Protein AF-A0A0N5CA37-F1 (afdb_monomer_lite)

pLDDT: mean 81.52, std 13.92, range [35.03, 97.5]

Radius of gyration: 23.72 Å; chains: 1; bounding box: 53×53×79 Å

Structure (mmCIF, N/CA/C/O backbone):
data_AF-A0A0N5CA37-F1
#
_entry.id   AF-A0A0N5CA37-F1
#
loop_
_atom_site.group_PDB
_atom_site.id
_atom_site.type_symbol
_atom_site.label_atom_id
_atom_site.label_alt_id
_atom_site.label_comp_id
_atom_site.label_asym_id
_atom_site.label_entity_id
_atom_site.label_seq_id
_atom_site.pdbx_PDB_ins_code
_atom_site.Cartn_x
_atom_site.Cartn_y
_atom_site.Cartn_z
_atom_site.occupancy
_atom_site.B_iso_or_equiv
_atom_site.auth_seq_id
_atom_site.auth_comp_id
_atom_site.auth_asym_id
_atom_site.auth_atom_id
_atom_site.pdbx_PDB_model_num
ATOM 1 N N . MET A 1 1 ? 1.045 -27.630 58.413 1.00 41.16 1 MET A N 1
ATOM 2 C CA . MET A 1 1 ? 0.897 -27.205 57.004 1.00 41.16 1 MET A CA 1
ATOM 3 C C . MET A 1 1 ? -0.498 -26.629 56.827 1.00 41.16 1 MET A C 1
ATOM 5 O O . MET A 1 1 ? -1.459 -27.378 56.920 1.00 41.16 1 MET A O 1
ATOM 9 N N . ALA A 1 2 ? -0.616 -25.308 56.687 1.00 35.03 2 ALA A N 1
ATOM 10 C CA . ALA A 1 2 ? -1.903 -24.641 56.503 1.00 35.03 2 ALA A CA 1
ATOM 11 C C . ALA A 1 2 ? -2.313 -24.707 55.024 1.00 35.03 2 ALA A C 1
ATOM 13 O O . ALA A 1 2 ? -1.626 -24.163 54.161 1.00 35.03 2 ALA A O 1
ATOM 14 N N . LEU A 1 3 ? -3.420 -25.394 54.742 1.00 38.31 3 LEU A N 1
ATOM 15 C CA . LEU A 1 3 ? -4.095 -25.372 53.447 1.00 38.31 3 LEU A CA 1
ATOM 16 C C . LEU A 1 3 ? -4.773 -24.008 53.287 1.00 38.31 3 LEU A C 1
ATOM 18 O O . LEU A 1 3 ? -5.822 -23.746 53.873 1.00 38.31 3 LEU A O 1
ATOM 22 N N . ILE A 1 4 ? -4.151 -23.124 52.510 1.00 38.91 4 ILE A N 1
ATOM 23 C CA . ILE A 1 4 ? -4.774 -21.877 52.067 1.00 38.91 4 ILE A CA 1
ATOM 24 C C . ILE A 1 4 ? -5.893 -22.264 51.096 1.00 38.91 4 ILE A C 1
ATOM 26 O O . ILE A 1 4 ? -5.642 -22.615 49.942 1.00 38.91 4 ILE A O 1
ATOM 30 N N . HIS A 1 5 ? -7.138 -22.213 51.570 1.00 39.75 5 HIS A N 1
ATOM 31 C CA . HIS A 1 5 ? -8.312 -22.260 50.711 1.00 39.75 5 HIS A CA 1
ATOM 32 C C . HIS A 1 5 ? -8.262 -21.064 49.753 1.00 39.75 5 HIS A C 1
ATOM 34 O O . HIS A 1 5 ? -8.562 -19.932 50.130 1.00 39.75 5 HIS A O 1
ATOM 40 N N . ARG A 1 6 ? -7.886 -21.313 48.492 1.00 45.38 6 ARG A N 1
ATOM 41 C CA . ARG A 1 6 ? -8.171 -20.393 47.387 1.00 45.38 6 ARG A CA 1
ATOM 42 C C . ARG A 1 6 ? -9.689 -20.292 47.276 1.00 45.38 6 ARG A C 1
ATOM 44 O O . ARG A 1 6 ? -10.333 -21.189 46.735 1.00 45.38 6 ARG A O 1
ATOM 51 N N . GLY A 1 7 ? -10.257 -19.235 47.853 1.00 47.03 7 GLY A N 1
ATOM 52 C CA . GLY A 1 7 ? -11.670 -18.916 47.708 1.00 47.03 7 GLY A CA 1
ATOM 53 C C . GLY A 1 7 ? -12.015 -18.856 46.224 1.00 47.03 7 GLY A C 1
ATOM 54 O O . GLY A 1 7 ? -11.421 -18.071 45.483 1.00 47.03 7 GLY A O 1
ATOM 55 N N . ARG A 1 8 ? -12.941 -19.715 45.783 1.00 49.72 8 ARG A N 1
ATOM 56 C CA . ARG A 1 8 ? -13.559 -19.596 44.462 1.00 49.72 8 ARG A CA 1
ATOM 57 C C . ARG A 1 8 ? -14.194 -18.211 44.402 1.00 49.72 8 ARG A C 1
ATOM 59 O O . ARG A 1 8 ? -15.114 -17.931 45.172 1.00 49.72 8 ARG A O 1
ATOM 66 N N . ARG A 1 9 ? -13.672 -17.339 43.537 1.00 52.75 9 ARG A N 1
ATOM 67 C CA . ARG A 1 9 ? -14.345 -16.080 43.221 1.00 52.75 9 ARG A CA 1
ATOM 68 C C . ARG A 1 9 ? -15.746 -16.413 42.719 1.00 52.75 9 ARG A C 1
ATOM 70 O O . ARG A 1 9 ? -15.953 -17.402 42.018 1.00 52.75 9 ARG A O 1
ATOM 77 N N . SER A 1 10 ? -16.713 -15.631 43.181 1.00 56.84 10 SER A N 1
ATOM 78 C CA . SER A 1 10 ? -18.093 -15.755 42.731 1.00 56.84 10 SER A CA 1
ATOM 79 C C . SER A 1 10 ? -18.142 -15.460 41.224 1.00 56.84 10 SER A C 1
ATOM 81 O O . SER A 1 10 ? -17.612 -14.423 40.818 1.00 56.84 10 SER A O 1
ATOM 83 N N . PRO A 1 11 ? -18.806 -16.297 40.405 1.00 61.28 11 PRO A N 1
ATOM 84 C CA . PRO A 1 11 ? -18.965 -16.052 38.969 1.00 61.28 11 PRO A CA 1
ATOM 85 C C . PRO A 1 11 ? -19.548 -14.665 38.653 1.00 61.28 11 PRO A C 1
ATOM 87 O O . PRO A 1 11 ? -19.182 -14.039 37.665 1.00 61.28 11 PRO A O 1
ATOM 90 N N . LEU A 1 12 ? -20.403 -14.132 39.535 1.00 60.75 12 LEU A N 1
ATOM 91 C CA . LEU A 1 12 ? -20.989 -12.792 39.399 1.00 60.75 12 LEU A CA 1
ATOM 92 C C . LEU A 1 12 ? -19.962 -11.665 39.601 1.00 60.75 12 LEU A C 1
ATOM 94 O O . LEU A 1 12 ? -20.044 -10.631 38.939 1.00 60.75 12 LEU A O 1
ATOM 98 N N . MET A 1 13 ? -18.986 -11.858 40.496 1.00 60.41 13 MET A N 1
ATOM 99 C CA . MET A 1 13 ? -17.902 -10.890 40.705 1.00 60.41 13 MET A CA 1
ATOM 100 C C . MET A 1 13 ? -16.967 -10.832 39.497 1.00 60.41 13 MET A C 1
ATOM 102 O O . MET A 1 13 ? -16.538 -9.744 39.113 1.00 60.41 13 MET A O 1
ATOM 106 N N . ASP A 1 14 ? -16.699 -11.978 38.871 1.00 63.88 14 ASP A N 1
ATOM 107 C CA . ASP A 1 14 ? -15.862 -12.035 37.674 1.00 63.88 14 ASP A CA 1
ATOM 108 C C . ASP A 1 14 ? -16.563 -11.357 36.478 1.00 63.88 14 ASP A C 1
ATOM 110 O O . ASP A 1 14 ? -15.940 -10.548 35.792 1.00 63.88 14 ASP A O 1
ATOM 114 N N . VAL A 1 15 ? -17.879 -11.541 36.301 1.00 63.75 15 VAL A N 1
ATOM 115 C CA . VAL A 1 15 ? -18.665 -10.843 35.258 1.00 63.75 15 VAL A CA 1
ATOM 116 C C . VAL A 1 15 ? -18.700 -9.321 35.469 1.00 63.75 15 VAL A C 1
ATOM 118 O O . VAL A 1 15 ? -18.535 -8.563 34.509 1.00 63.75 15 VAL A O 1
ATOM 121 N N . MET A 1 16 ? -18.875 -8.836 36.707 1.00 63.84 16 MET A N 1
ATOM 122 C CA . MET A 1 16 ? -18.832 -7.389 36.985 1.00 63.84 16 MET A CA 1
ATOM 123 C C . MET A 1 16 ? -17.448 -6.788 36.723 1.00 63.84 16 MET A C 1
ATOM 125 O O . MET A 1 16 ? -17.355 -5.708 36.139 1.00 63.84 16 MET A O 1
ATOM 129 N N . PHE A 1 17 ? -16.373 -7.473 37.124 1.00 69.12 17 PHE A N 1
ATOM 130 C CA . PHE A 1 17 ? -15.009 -6.994 36.896 1.00 69.12 17 PHE A CA 1
ATOM 131 C C . PHE A 1 17 ? -14.677 -6.932 35.399 1.00 69.12 17 PHE A C 1
ATOM 133 O O . PHE A 1 17 ? -14.112 -5.946 34.921 1.00 69.12 17 PHE A O 1
ATOM 140 N N . VAL A 1 18 ? -15.107 -7.944 34.642 1.00 69.69 18 VAL A N 1
ATOM 141 C CA . VAL A 1 18 ? -14.986 -7.982 33.182 1.00 69.69 18 VAL A CA 1
ATOM 142 C C . VAL A 1 18 ? -15.704 -6.793 32.538 1.00 69.69 18 VAL A C 1
ATOM 144 O O . VAL A 1 18 ? -15.067 -6.040 31.797 1.00 69.69 18 VAL A O 1
ATOM 147 N N . ARG A 1 19 ? -16.973 -6.542 32.890 1.00 73.06 19 ARG A N 1
ATOM 148 C CA . ARG A 1 19 ? -17.740 -5.391 32.377 1.00 73.06 19 ARG A CA 1
ATOM 149 C C . ARG A 1 19 ? -17.069 -4.052 32.679 1.00 73.06 19 ARG A C 1
ATOM 151 O O . ARG A 1 19 ? -17.007 -3.191 31.806 1.00 73.06 19 ARG A O 1
ATOM 158 N N . LEU A 1 20 ? -16.530 -3.877 33.887 1.00 77.62 20 LEU A N 1
ATOM 159 C CA . LEU A 1 20 ? -15.802 -2.660 34.263 1.00 77.62 20 LEU A CA 1
ATOM 160 C C . LEU A 1 20 ? -14.518 -2.477 33.442 1.00 77.62 20 LEU A C 1
ATOM 162 O O . LEU A 1 20 ? -14.213 -1.355 33.040 1.00 77.62 20 LEU A O 1
ATOM 166 N N . SER A 1 21 ? -13.789 -3.561 33.161 1.00 81.94 21 SER A N 1
ATOM 167 C CA . SER A 1 21 ? -12.558 -3.509 32.364 1.00 81.94 21 SER A CA 1
ATOM 168 C C . SER A 1 21 ? -12.814 -3.132 30.900 1.00 81.94 21 SER A C 1
ATOM 170 O O . SER A 1 21 ? -12.153 -2.233 30.387 1.00 81.94 21 SER A O 1
ATOM 172 N N . VAL A 1 22 ? -13.825 -3.734 30.262 1.00 83.94 22 VAL A N 1
ATOM 173 C CA . VAL A 1 22 ? -14.230 -3.425 28.878 1.00 83.94 22 VAL A CA 1
ATOM 174 C C . VAL A 1 22 ? -14.760 -1.994 28.783 1.00 83.94 22 VAL A C 1
ATOM 176 O O . VAL A 1 22 ? -14.352 -1.237 27.906 1.00 83.94 22 VAL A O 1
ATOM 179 N N . ARG A 1 23 ? -15.599 -1.568 29.739 1.00 86.00 23 ARG A N 1
ATOM 180 C CA . ARG A 1 23 ? -16.094 -0.185 29.795 1.00 86.00 23 ARG A CA 1
ATOM 181 C C . ARG A 1 23 ? -14.955 0.822 29.935 1.00 86.00 23 ARG A C 1
ATOM 183 O O . ARG A 1 23 ? -14.988 1.871 29.293 1.00 86.00 23 ARG A O 1
ATOM 190 N N . ARG A 1 24 ? -13.950 0.518 30.762 1.00 88.31 24 ARG A N 1
ATOM 191 C CA . ARG A 1 24 ? -12.767 1.370 30.916 1.00 88.31 24 ARG A CA 1
ATOM 192 C C . ARG A 1 24 ? -11.974 1.454 29.615 1.00 88.31 24 ARG A C 1
ATOM 194 O O . ARG A 1 24 ? -11.634 2.559 29.219 1.00 88.31 24 ARG A O 1
ATOM 201 N N . TYR A 1 25 ? -11.771 0.330 28.933 1.00 88.88 25 TYR A N 1
ATOM 202 C CA . TYR A 1 25 ? -11.112 0.295 27.628 1.00 88.88 25 TYR A CA 1
ATOM 203 C C . TYR A 1 25 ? -11.832 1.174 26.593 1.00 88.88 25 TYR A C 1
ATOM 205 O O . TYR A 1 25 ? -11.210 2.059 26.016 1.00 88.88 25 TYR A O 1
ATOM 213 N N . ILE A 1 26 ? -13.156 1.038 26.445 1.00 89.69 26 ILE A N 1
ATOM 214 C CA . ILE A 1 26 ? -13.966 1.904 25.565 1.00 89.69 26 ILE A CA 1
ATOM 215 C C . ILE A 1 26 ? -13.862 3.377 25.974 1.00 89.69 26 ILE A C 1
ATOM 217 O O . ILE A 1 26 ? -13.740 4.255 25.124 1.00 89.69 26 ILE A O 1
ATOM 221 N N . THR A 1 27 ? -13.906 3.664 27.278 1.00 90.81 27 THR A N 1
ATOM 222 C CA . THR A 1 27 ? -13.762 5.035 27.792 1.00 90.81 27 THR A CA 1
ATOM 223 C C . THR A 1 27 ? -12.397 5.618 27.439 1.00 90.81 27 THR A C 1
ATOM 225 O O . THR A 1 27 ? -12.305 6.800 27.126 1.00 90.81 27 THR A O 1
ATOM 228 N N . ASP A 1 28 ? -11.342 4.806 27.483 1.00 90.06 28 ASP A N 1
ATOM 229 C CA . ASP A 1 28 ? -9.993 5.230 27.127 1.00 90.06 28 ASP A CA 1
ATOM 230 C C . ASP A 1 28 ? -9.849 5.430 25.609 1.00 90.06 28 ASP A C 1
ATOM 232 O O . ASP A 1 28 ? -9.285 6.444 25.207 1.00 90.06 28 ASP A O 1
ATOM 236 N N . LEU A 1 29 ? -10.454 4.574 24.773 1.00 91.25 29 LEU A N 1
ATOM 237 C CA . LEU A 1 29 ? -10.562 4.807 23.323 1.00 91.25 29 LEU A CA 1
ATOM 238 C C . LEU A 1 29 ? -11.276 6.135 23.028 1.00 91.25 29 LEU A C 1
ATOM 240 O O . LEU A 1 29 ? -10.761 6.975 22.301 1.00 91.25 29 LEU A O 1
ATOM 244 N N . LYS A 1 30 ? -12.416 6.397 23.681 1.00 90.75 30 LYS A N 1
ATOM 245 C CA . LYS A 1 30 ? -13.180 7.651 23.533 1.00 90.75 30 LYS A CA 1
ATOM 246 C C . LYS A 1 30 ? -12.426 8.912 23.992 1.00 90.75 30 LYS A C 1
ATOM 248 O O . LYS A 1 30 ? -12.922 10.009 23.755 1.00 90.75 30 LYS A O 1
ATOM 253 N N . LYS A 1 31 ? -11.264 8.809 24.650 1.00 90.12 31 LYS A N 1
ATOM 254 C CA . LYS A 1 31 ? -10.404 9.976 24.938 1.00 90.12 31 LYS A CA 1
ATOM 255 C C . LYS A 1 31 ? -9.523 10.353 23.752 1.00 90.12 31 LYS A C 1
ATOM 257 O O . LYS A 1 31 ? -9.126 11.509 23.650 1.00 90.12 31 LYS A O 1
ATOM 262 N N . ASP A 1 32 ? -9.233 9.399 22.878 1.00 86.50 32 ASP A N 1
ATOM 263 C CA . ASP A 1 32 ? -8.361 9.560 21.722 1.00 86.50 32 ASP A CA 1
ATOM 264 C C . ASP A 1 32 ? -9.160 9.476 20.416 1.00 86.50 32 ASP A C 1
ATOM 266 O O . ASP A 1 32 ? -8.964 8.599 19.580 1.00 86.50 32 ASP A O 1
ATOM 270 N N . ILE A 1 33 ? -10.121 10.387 20.265 1.00 86.56 33 ILE A N 1
ATOM 271 C CA . ILE A 1 33 ? -11.118 10.362 19.181 1.00 86.56 33 ILE A CA 1
ATOM 272 C C . ILE A 1 33 ? -10.558 10.668 17.787 1.00 86.56 33 ILE A C 1
ATOM 274 O O . ILE A 1 33 ? -11.288 10.564 16.808 1.00 86.56 33 ILE A O 1
ATOM 278 N N . ASN A 1 34 ? -9.301 11.097 17.709 1.00 87.56 34 ASN A N 1
ATOM 279 C CA . ASN A 1 34 ? -8.679 11.562 16.473 1.00 87.56 34 ASN A CA 1
AT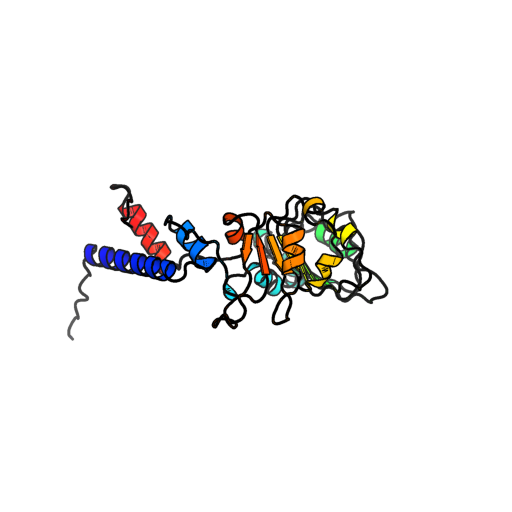OM 280 C C . ASN A 1 34 ? -7.783 10.496 15.828 1.00 87.56 34 ASN A C 1
ATOM 282 O O . ASN A 1 34 ? -7.238 10.749 14.755 1.00 87.56 34 ASN A O 1
ATOM 286 N N . SER A 1 35 ? -7.604 9.338 16.466 1.00 90.06 35 SER A N 1
ATOM 287 C CA . SER A 1 35 ? -6.773 8.262 15.933 1.00 90.06 35 SER A CA 1
ATOM 288 C C . SER A 1 35 ? -7.584 7.297 15.065 1.00 90.06 35 SER A C 1
ATOM 290 O O . SER A 1 35 ? -8.744 6.984 15.365 1.00 90.06 35 SER A O 1
ATOM 292 N N . ALA A 1 36 ? -6.983 6.822 13.972 1.00 91.75 36 ALA A N 1
ATOM 293 C CA . ALA A 1 36 ? -7.593 5.825 13.091 1.00 91.75 36 ALA A CA 1
ATOM 294 C C . ALA A 1 36 ? -7.905 4.531 13.856 1.00 91.75 36 ALA A C 1
ATOM 296 O O . ALA A 1 36 ? -8.961 3.928 13.675 1.00 91.75 36 ALA A O 1
ATOM 297 N N . GLU A 1 37 ? -7.027 4.156 14.784 1.00 92.19 37 GLU A N 1
ATOM 298 C CA . GLU A 1 37 ? -7.170 2.981 15.633 1.00 92.19 37 GLU A CA 1
ATOM 299 C C . GLU A 1 37 ? -8.424 3.066 16.492 1.00 92.19 37 GLU A C 1
ATOM 301 O O . GLU A 1 37 ? -9.209 2.123 16.528 1.00 92.19 37 GLU A O 1
ATOM 306 N N . THR A 1 38 ? -8.646 4.199 17.166 1.00 92.00 38 THR A N 1
ATOM 307 C CA . THR A 1 38 ? -9.863 4.412 17.956 1.00 92.00 38 THR A CA 1
ATOM 308 C C . THR A 1 38 ? -11.101 4.297 17.081 1.00 92.00 38 THR A C 1
ATOM 310 O O . THR A 1 38 ? -12.077 3.664 17.484 1.00 92.00 38 THR A O 1
ATOM 313 N N . PHE A 1 39 ? -11.072 4.893 15.889 1.00 92.00 39 PHE A N 1
ATOM 314 C CA . PHE A 1 39 ? -12.203 4.871 14.969 1.00 92.00 39 PHE A CA 1
ATOM 315 C C . PHE A 1 39 ? -12.570 3.438 14.550 1.00 92.00 39 PHE A C 1
ATOM 317 O O . PHE A 1 39 ? -13.738 3.043 14.634 1.00 92.00 39 PHE A O 1
ATOM 324 N N . ILE A 1 40 ? -11.567 2.637 14.177 1.00 91.81 40 ILE A N 1
ATOM 325 C CA . ILE A 1 40 ? -11.727 1.231 13.788 1.00 91.81 40 ILE A CA 1
ATOM 326 C C . ILE A 1 40 ? -12.174 0.385 14.985 1.00 91.81 40 ILE A C 1
ATOM 328 O O . ILE A 1 40 ? -13.172 -0.329 14.900 1.00 91.81 40 ILE A O 1
ATOM 332 N N . LEU A 1 41 ? -11.486 0.490 16.126 1.00 92.88 41 LEU A N 1
ATOM 333 C CA . LEU A 1 41 ? -11.764 -0.319 17.316 1.00 92.88 41 LEU A CA 1
ATOM 334 C C . LEU A 1 41 ? -13.156 -0.036 17.891 1.00 92.88 41 LEU A C 1
ATOM 336 O O . LEU A 1 41 ? -13.859 -0.971 18.268 1.00 92.88 41 LEU A O 1
ATOM 340 N N . LEU A 1 42 ? -13.603 1.224 17.930 1.00 91.81 42 LEU A N 1
ATOM 341 C CA . LEU A 1 42 ? -14.971 1.548 18.353 1.00 91.81 42 LEU A CA 1
ATOM 342 C C . LEU A 1 42 ? -16.018 0.980 17.387 1.00 91.81 42 LEU A C 1
ATOM 344 O O . LEU A 1 42 ? -17.043 0.479 17.851 1.00 91.81 42 LEU A O 1
ATOM 348 N N . GLY A 1 43 ? -15.738 0.993 16.079 1.00 88.94 43 GLY A N 1
ATOM 349 C CA . GLY A 1 43 ? -16.573 0.343 15.067 1.00 88.94 43 GLY A CA 1
ATOM 350 C C . GLY A 1 43 ? -16.682 -1.170 15.287 1.00 88.94 43 GLY A C 1
ATOM 351 O O . GLY A 1 43 ? -17.789 -1.701 15.380 1.00 88.94 43 GLY A O 1
ATOM 352 N N . GLN A 1 44 ? -15.551 -1.859 15.482 1.00 89.00 44 GLN A N 1
ATOM 353 C CA . GLN A 1 44 ? -15.508 -3.298 15.790 1.00 89.00 44 GLN A CA 1
ATOM 354 C C . GLN A 1 44 ? -16.287 -3.641 17.072 1.00 89.00 44 GLN A C 1
ATOM 356 O O . GLN A 1 44 ? -16.956 -4.672 17.148 1.00 89.00 44 GLN A O 1
ATOM 361 N N . LEU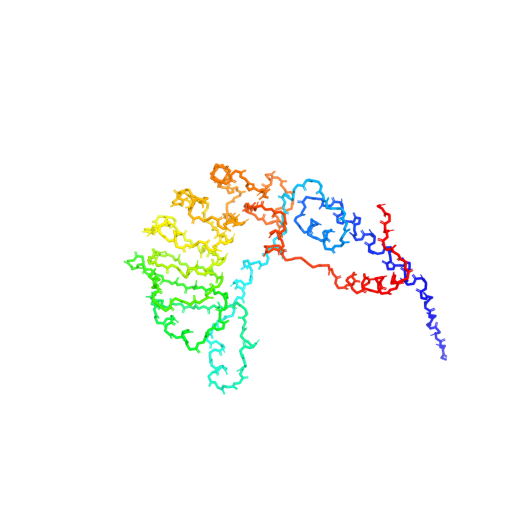 A 1 45 ? -16.245 -2.757 18.074 1.00 88.38 45 LEU A N 1
ATOM 362 C CA . LEU A 1 45 ? -16.979 -2.899 19.334 1.00 88.38 45 LEU A CA 1
ATOM 363 C C . LEU A 1 45 ? -18.460 -2.491 19.239 1.00 88.38 45 LEU A C 1
ATOM 365 O O . LEU A 1 45 ? -19.160 -2.543 20.249 1.00 88.38 45 LEU A O 1
ATOM 369 N N . ARG A 1 46 ? -18.952 -2.091 18.057 1.00 87.56 46 ARG A N 1
ATOM 370 C CA . ARG A 1 46 ? -20.326 -1.605 17.820 1.00 87.56 46 ARG A CA 1
ATOM 371 C C . ARG A 1 46 ? -20.710 -0.399 18.687 1.00 87.56 46 ARG A C 1
ATOM 373 O O . ARG A 1 46 ? -21.870 -0.244 19.065 1.00 87.56 46 ARG A O 1
ATOM 380 N N . HIS A 1 47 ? -19.743 0.457 19.007 1.00 88.69 47 HIS A N 1
ATOM 381 C CA . HIS A 1 47 ? -19.981 1.734 19.677 1.00 88.69 47 HIS A CA 1
ATOM 382 C C . HIS A 1 47 ? -20.052 2.880 18.670 1.00 88.69 47 HIS A C 1
ATOM 384 O O . HIS A 1 47 ? -19.547 2.786 17.553 1.00 88.69 47 HIS A O 1
ATOM 390 N N . GLN A 1 48 ? -20.657 3.996 19.088 1.00 88.81 48 GLN A N 1
ATOM 391 C CA . GLN A 1 48 ? -20.674 5.212 18.285 1.00 88.81 48 GLN A CA 1
ATOM 392 C C . GLN A 1 48 ? -19.240 5.661 17.967 1.00 88.81 48 GLN A C 1
ATOM 394 O O . GLN A 1 48 ? -18.465 5.981 18.875 1.00 88.81 48 GLN A O 1
ATOM 399 N N . GLN A 1 49 ? -18.913 5.691 16.676 1.00 88.06 49 GLN A N 1
ATOM 400 C CA . GLN A 1 49 ? -17.649 6.220 16.178 1.00 88.06 49 GLN A CA 1
ATOM 401 C C . GLN A 1 49 ? -17.586 7.748 16.361 1.00 88.06 49 GLN A C 1
ATOM 403 O O . GLN A 1 49 ? -18.630 8.414 16.411 1.00 88.06 49 GLN A O 1
ATOM 408 N N . PRO A 1 50 ? -16.377 8.327 16.484 1.00 86.75 50 PRO A N 1
ATOM 409 C CA . PRO A 1 50 ? -16.192 9.772 16.518 1.00 86.75 50 PRO A CA 1
ATOM 410 C C . PRO A 1 50 ? -16.875 10.476 15.340 1.00 86.75 50 PRO A C 1
ATOM 412 O O . PRO A 1 50 ? -16.877 9.978 14.220 1.00 86.75 50 PRO A O 1
ATOM 415 N N . LYS A 1 51 ? -17.437 11.668 15.582 1.00 85.75 51 LYS A N 1
ATOM 416 C CA . LYS A 1 51 ? -18.017 12.490 14.501 1.00 85.75 51 LYS A CA 1
ATOM 417 C C . LYS A 1 51 ? -16.956 13.077 13.575 1.00 85.75 51 LYS A C 1
ATOM 419 O O . LYS A 1 51 ? -17.238 13.335 12.411 1.00 85.75 51 LYS A O 1
ATOM 424 N N . ASN A 1 52 ? -15.776 13.347 14.126 1.00 84.69 52 ASN A N 1
ATOM 425 C CA . ASN A 1 52 ? -14.656 13.873 13.368 1.00 84.69 52 ASN A CA 1
ATOM 426 C C . ASN A 1 52 ? -13.916 12.716 12.709 1.00 84.69 52 ASN A C 1
ATOM 428 O O . ASN A 1 52 ? -13.790 11.637 13.287 1.00 84.69 52 ASN A O 1
ATOM 432 N N . THR A 1 53 ? -13.406 12.978 11.516 1.00 84.38 53 THR A N 1
ATOM 433 C CA . THR A 1 53 ? -12.560 12.041 10.790 1.00 84.38 53 THR A CA 1
ATOM 434 C C . THR A 1 53 ? -11.244 11.857 11.545 1.00 84.38 53 THR A C 1
ATOM 436 O O . THR A 1 53 ? -10.753 12.826 12.141 1.00 84.38 53 THR A O 1
ATOM 439 N N . PRO A 1 54 ? -10.643 10.658 11.521 1.00 88.62 54 PRO A N 1
ATOM 440 C CA . PRO A 1 54 ? -9.298 10.470 12.042 1.00 88.62 54 PRO A CA 1
ATOM 441 C C . PRO A 1 54 ? -8.328 11.481 11.431 1.00 88.62 54 PRO A C 1
ATOM 443 O O . PRO A 1 54 ? -8.428 11.802 10.244 1.00 88.62 54 PRO A O 1
ATOM 446 N N . SER A 1 55 ? -7.405 11.989 12.243 1.00 85.38 55 SER A N 1
ATOM 447 C CA . SER A 1 55 ? -6.359 12.923 11.820 1.00 85.38 55 SER A CA 1
ATOM 448 C C . SER A 1 55 ? -4.954 12.345 11.941 1.00 85.38 55 SER A C 1
ATOM 450 O O . SER A 1 55 ? -4.020 12.913 11.378 1.00 85.38 55 SER A O 1
ATOM 452 N N . TRP A 1 56 ? -4.787 11.223 12.643 1.00 86.06 56 TRP A N 1
ATOM 453 C CA . TRP A 1 56 ? -3.500 10.554 12.780 1.00 86.06 56 TRP A CA 1
ATOM 454 C C . TRP A 1 56 ? -3.645 9.040 12.961 1.00 86.06 56 TRP A C 1
ATOM 456 O O . TRP A 1 56 ? -4.712 8.525 13.291 1.00 86.06 56 TRP A O 1
ATOM 466 N N . MET A 1 57 ? -2.532 8.342 12.758 1.00 87.94 57 MET A N 1
ATOM 467 C CA . MET A 1 57 ? -2.375 6.900 12.939 1.00 87.94 57 MET A CA 1
ATOM 468 C C . MET A 1 57 ? -1.002 6.637 13.573 1.00 87.94 57 MET A C 1
ATOM 470 O O . MET A 1 57 ? -0.058 7.410 13.377 1.00 87.94 57 MET A O 1
ATOM 474 N N . ARG A 1 58 ? -0.879 5.588 14.379 1.00 86.06 58 ARG A N 1
ATOM 475 C CA . ARG A 1 58 ? 0.382 5.094 14.937 1.00 86.06 58 ARG A CA 1
ATOM 476 C C . ARG A 1 58 ? 1.201 4.433 13.846 1.00 86.06 58 ARG A C 1
ATOM 478 O O . ARG A 1 58 ? 0.662 3.741 12.990 1.00 86.06 58 ARG A O 1
ATOM 485 N N . VAL A 1 59 ? 2.520 4.580 13.931 1.00 82.81 59 VAL A N 1
ATOM 486 C CA . VAL A 1 59 ? 3.442 3.887 13.014 1.00 82.81 59 VAL A CA 1
ATOM 487 C C . VAL A 1 59 ? 3.196 2.376 13.047 1.00 82.81 59 VAL A C 1
ATOM 489 O O . VAL A 1 59 ? 3.042 1.762 12.000 1.00 82.81 59 VAL A O 1
ATOM 492 N N . ASP A 1 60 ? 3.075 1.807 14.249 1.00 84.06 60 ASP A N 1
ATOM 493 C CA . ASP A 1 60 ? 2.930 0.360 14.450 1.00 84.06 60 ASP A CA 1
ATOM 494 C C . ASP A 1 60 ? 1.605 -0.204 13.913 1.00 84.06 60 ASP A C 1
ATOM 496 O O . ASP A 1 60 ? 1.497 -1.404 13.673 1.00 84.06 60 ASP A O 1
ATOM 500 N N . SER A 1 61 ? 0.594 0.647 13.732 1.00 87.81 61 SER A N 1
ATOM 501 C CA . SER A 1 61 ? -0.706 0.251 13.186 1.00 87.81 61 SER A CA 1
ATOM 502 C C . SER A 1 61 ? -0.729 0.277 11.659 1.00 87.81 61 SER A C 1
ATOM 504 O O . SER A 1 61 ? -1.553 -0.400 11.051 1.00 87.81 61 SER A O 1
ATOM 506 N N . PHE A 1 62 ? 0.211 0.978 11.023 1.00 86.75 62 PHE A N 1
ATOM 507 C CA . PHE A 1 62 ? 0.379 0.970 9.573 1.00 86.75 62 PHE A CA 1
ATOM 508 C C . PHE A 1 62 ? 1.202 -0.242 9.118 1.00 86.75 62 PHE A C 1
ATOM 510 O O . PHE A 1 62 ? 2.346 -0.137 8.668 1.00 86.75 62 PHE A O 1
ATOM 517 N N . THR A 1 63 ? 0.629 -1.432 9.278 1.00 83.88 63 THR A N 1
ATOM 518 C CA . THR A 1 63 ? 1.343 -2.694 9.046 1.00 83.88 63 THR A CA 1
ATOM 519 C C . THR A 1 63 ? 1.490 -3.037 7.571 1.00 83.88 63 THR A C 1
ATOM 521 O O . THR A 1 63 ? 2.321 -3.878 7.237 1.00 83.88 63 THR A O 1
ATOM 524 N N . LEU A 1 64 ? 0.728 -2.392 6.685 1.00 83.62 64 LEU A N 1
ATOM 525 C CA . LEU A 1 64 ? 0.677 -2.749 5.273 1.00 83.62 64 LEU A CA 1
ATOM 526 C C . LEU A 1 64 ? 2.059 -2.742 4.614 1.00 83.62 64 LEU A C 1
ATOM 528 O O . LEU A 1 64 ? 2.497 -3.737 4.042 1.00 83.62 64 LEU A O 1
ATOM 532 N N . ILE A 1 65 ? 2.777 -1.633 4.768 1.00 83.88 65 ILE A N 1
ATOM 533 C CA . ILE A 1 65 ? 4.140 -1.495 4.262 1.00 83.88 65 ILE A CA 1
ATOM 534 C C . ILE A 1 65 ? 5.087 -2.454 5.002 1.00 83.88 65 ILE A C 1
ATOM 536 O O . ILE A 1 65 ? 5.954 -3.073 4.388 1.00 83.88 65 ILE A O 1
ATOM 540 N N . HIS A 1 66 ? 4.913 -2.613 6.317 1.00 86.69 66 HIS A N 1
ATOM 541 C CA . HIS A 1 66 ? 5.747 -3.488 7.145 1.00 86.69 66 HIS A CA 1
ATOM 542 C C . HIS A 1 66 ? 5.698 -4.958 6.698 1.00 86.69 66 HIS A C 1
ATOM 544 O O . HIS A 1 66 ? 6.736 -5.615 6.699 1.00 86.69 66 HIS A O 1
ATOM 550 N N . LYS A 1 67 ? 4.541 -5.451 6.236 1.00 90.62 67 LYS A N 1
ATOM 551 C CA . LYS A 1 67 ? 4.389 -6.813 5.695 1.00 90.62 67 LYS A CA 1
ATOM 552 C C . LYS A 1 67 ? 5.276 -7.047 4.467 1.00 90.62 67 LYS A C 1
ATOM 554 O O . LYS A 1 67 ? 5.962 -8.058 4.413 1.00 90.62 67 LYS A O 1
ATOM 559 N N . PHE A 1 68 ? 5.370 -6.083 3.547 1.00 91.94 68 PHE A N 1
ATOM 560 C CA . PHE A 1 68 ? 6.324 -6.168 2.432 1.00 91.94 68 PHE A CA 1
ATOM 561 C C . PHE A 1 68 ? 7.785 -6.067 2.887 1.00 91.94 68 PHE A C 1
ATOM 563 O O . PHE A 1 68 ? 8.656 -6.720 2.317 1.00 91.94 68 PHE A O 1
ATOM 570 N N . TRP A 1 69 ? 8.099 -5.250 3.898 1.00 88.75 69 TRP A N 1
ATOM 571 C CA . TRP A 1 69 ? 9.476 -5.150 4.407 1.00 88.75 69 TRP A CA 1
ATOM 572 C C . TRP A 1 69 ? 9.991 -6.438 5.015 1.00 88.75 69 TRP A C 1
ATOM 574 O O . TRP A 1 69 ? 11.169 -6.744 4.839 1.00 88.75 69 TRP A O 1
ATOM 584 N N . LEU A 1 70 ? 9.107 -7.140 5.717 1.00 91.00 70 LEU A N 1
ATOM 585 C CA . LEU A 1 70 ? 9.373 -8.418 6.356 1.00 91.00 70 LEU A CA 1
ATOM 586 C C . LEU A 1 70 ? 9.145 -9.615 5.424 1.00 91.00 70 LEU A C 1
ATOM 588 O O . LEU A 1 70 ? 9.220 -10.739 5.897 1.00 91.00 70 LEU A O 1
ATOM 592 N N . ALA A 1 71 ? 8.849 -9.388 4.139 1.00 92.88 71 ALA A N 1
ATOM 593 C CA . ALA A 1 71 ? 8.637 -10.467 3.184 1.00 92.88 71 ALA A CA 1
ATOM 594 C C . ALA A 1 71 ? 9.902 -11.326 3.048 1.00 92.88 71 ALA A C 1
ATOM 596 O O . ALA A 1 71 ? 10.991 -10.804 2.774 1.00 92.88 71 ALA A O 1
ATOM 597 N N . ASP A 1 72 ? 9.731 -12.634 3.210 1.00 90.94 72 ASP A N 1
ATOM 598 C CA . ASP A 1 72 ? 10.820 -13.600 3.149 1.00 90.94 72 ASP A CA 1
ATOM 599 C C . ASP A 1 72 ? 11.264 -13.841 1.689 1.00 90.94 72 ASP A C 1
ATOM 601 O O . ASP A 1 72 ? 10.456 -13.711 0.757 1.00 90.94 72 ASP A O 1
ATOM 605 N N . PRO A 1 73 ? 12.543 -14.172 1.433 1.00 91.62 73 PRO A N 1
ATOM 606 C CA . PRO A 1 73 ? 13.034 -14.427 0.081 1.00 91.62 73 PRO A CA 1
ATOM 607 C C . PRO A 1 73 ? 12.377 -15.665 -0.541 1.00 91.62 73 PRO A C 1
ATOM 609 O O . PRO A 1 73 ? 12.406 -16.747 0.042 1.00 91.62 73 PRO A O 1
ATOM 612 N N . TYR A 1 74 ? 11.870 -15.554 -1.772 1.00 87.56 74 TYR A N 1
ATOM 613 C CA . TYR A 1 74 ? 11.227 -16.677 -2.469 1.00 87.56 74 TYR A CA 1
ATOM 614 C C . TYR A 1 74 ? 12.139 -17.908 -2.607 1.00 87.56 74 TYR A C 1
ATOM 616 O O . TYR A 1 74 ? 11.665 -19.039 -2.549 1.00 87.56 74 TYR A O 1
ATOM 624 N N . SER A 1 75 ? 13.455 -17.709 -2.740 1.00 86.25 75 SER A N 1
ATOM 625 C CA . SER A 1 75 ? 14.430 -18.801 -2.870 1.00 86.25 75 SER A CA 1
ATOM 626 C C . SER A 1 75 ? 14.442 -19.767 -1.680 1.00 86.25 75 SER A C 1
ATOM 628 O O . SER A 1 75 ? 14.817 -20.928 -1.842 1.00 86.25 75 SER A O 1
ATOM 630 N N . GLU A 1 76 ? 14.047 -19.306 -0.488 1.00 85.56 76 GLU A N 1
ATOM 631 C CA . GLU A 1 76 ? 13.946 -20.164 0.699 1.00 85.56 76 GLU A CA 1
ATOM 632 C C . GLU A 1 76 ? 12.787 -21.160 0.571 1.00 85.56 76 GLU A C 1
ATOM 634 O O . GLU A 1 76 ? 12.925 -22.315 0.964 1.00 85.56 76 GLU A O 1
ATOM 639 N N . PHE A 1 77 ? 11.685 -20.752 -0.060 1.00 81.25 77 PHE A N 1
ATOM 640 C CA . PHE A 1 77 ? 10.498 -21.590 -0.255 1.00 81.25 77 PHE A CA 1
ATOM 641 C C . PHE A 1 77 ? 10.586 -22.446 -1.510 1.00 81.25 77 PHE A C 1
ATOM 643 O O . PHE A 1 77 ? 10.112 -23.577 -1.518 1.00 81.25 77 PHE A O 1
ATOM 650 N N . GLU A 1 78 ? 11.227 -21.938 -2.560 1.00 81.19 78 GLU A N 1
ATOM 651 C CA . GLU A 1 78 ? 11.415 -22.655 -3.820 1.00 81.19 78 GLU A CA 1
ATOM 652 C C . GLU A 1 78 ? 12.027 -24.046 -3.608 1.00 81.19 78 GLU A C 1
ATOM 654 O O . GLU A 1 78 ? 11.541 -25.032 -4.159 1.00 81.19 78 GLU A O 1
ATOM 659 N N . THR A 1 79 ? 13.062 -24.135 -2.770 1.00 77.12 79 THR A N 1
ATOM 660 C CA . THR A 1 79 ? 13.748 -25.404 -2.485 1.00 77.12 79 THR A CA 1
ATOM 661 C C . THR A 1 79 ? 12.805 -26.397 -1.801 1.00 77.12 79 THR A C 1
ATOM 663 O O . THR A 1 79 ? 12.693 -27.542 -2.231 1.00 77.12 79 THR A O 1
ATOM 666 N N . ILE A 1 80 ? 12.062 -25.930 -0.796 1.00 75.69 80 ILE A N 1
ATOM 667 C CA . ILE A 1 80 ? 11.141 -26.748 0.005 1.00 75.69 80 ILE A CA 1
ATOM 668 C C . ILE A 1 80 ? 9.959 -27.234 -0.853 1.00 75.69 80 ILE A C 1
ATOM 670 O O . ILE A 1 80 ? 9.548 -28.394 -0.763 1.00 75.69 80 ILE A O 1
ATOM 674 N N . MET A 1 81 ? 9.450 -26.375 -1.742 1.00 74.62 81 MET A N 1
ATOM 675 C CA . MET A 1 81 ? 8.395 -26.720 -2.699 1.00 74.62 81 MET A CA 1
ATOM 676 C C . MET A 1 81 ? 8.869 -27.771 -3.711 1.00 74.62 81 MET A C 1
ATOM 678 O O . MET A 1 81 ? 8.159 -28.743 -3.967 1.00 74.62 81 MET A O 1
ATOM 682 N N . HIS A 1 82 ? 10.077 -27.626 -4.268 1.00 76.06 82 HIS A N 1
ATOM 683 C CA . HIS A 1 82 ? 10.626 -28.599 -5.221 1.00 76.06 82 HIS A CA 1
ATOM 684 C C . HIS A 1 82 ? 10.951 -29.956 -4.590 1.00 76.06 82 HIS A C 1
ATOM 686 O O . HIS A 1 82 ? 10.841 -30.984 -5.261 1.00 76.06 82 HIS A O 1
ATOM 692 N N . GLU A 1 83 ? 11.328 -29.977 -3.314 1.00 78.50 83 GLU A N 1
ATOM 693 C CA . GLU A 1 83 ? 11.579 -31.208 -2.558 1.00 78.50 83 GLU A CA 1
ATOM 694 C C . GLU A 1 83 ? 10.276 -31.899 -2.106 1.00 78.50 83 GLU A C 1
ATOM 696 O O . GLU A 1 83 ? 10.309 -33.035 -1.628 1.00 78.50 83 GLU A O 1
ATOM 701 N N . GLY A 1 84 ? 9.115 -31.270 -2.338 1.00 72.44 84 GLY A N 1
ATOM 702 C CA . GLY A 1 84 ? 7.796 -31.796 -1.977 1.00 72.44 84 GLY A CA 1
ATOM 703 C C . GLY A 1 84 ? 7.534 -31.779 -0.470 1.00 72.44 84 GLY A C 1
ATOM 704 O O . GLY A 1 84 ? 6.691 -32.535 0.013 1.00 72.44 84 GLY A O 1
ATOM 705 N N . GLU A 1 85 ? 8.278 -30.955 0.270 1.00 73.50 85 GLU A N 1
ATOM 706 C CA . GLU A 1 85 ? 8.200 -30.847 1.729 1.00 73.50 85 GLU A CA 1
ATOM 707 C C . GLU A 1 85 ? 7.184 -29.789 2.200 1.00 73.50 85 GLU A C 1
ATOM 709 O O . GLU A 1 85 ? 6.847 -29.766 3.383 1.00 73.50 85 GLU A O 1
ATOM 714 N N . ALA A 1 86 ? 6.663 -28.962 1.285 1.00 70.19 86 ALA A N 1
ATOM 715 C CA . ALA A 1 86 ? 5.667 -27.921 1.548 1.00 70.19 86 ALA A CA 1
ATOM 716 C C . ALA A 1 86 ? 4.436 -28.043 0.634 1.00 70.19 86 ALA A C 1
ATOM 718 O O . ALA A 1 86 ? 4.520 -28.522 -0.500 1.00 70.19 86 ALA A O 1
ATOM 719 N N . CYS A 1 87 ? 3.290 -27.601 1.149 1.00 73.69 87 CYS A N 1
ATOM 720 C CA . CYS A 1 87 ? 2.041 -27.427 0.414 1.00 73.69 87 CYS A CA 1
ATOM 721 C C . CYS A 1 87 ? 1.847 -25.956 0.012 1.00 73.69 87 CYS A C 1
ATOM 723 O O . CYS A 1 87 ? 2.550 -25.064 0.483 1.00 73.69 87 CYS A O 1
ATOM 725 N N . GLU A 1 88 ? 0.864 -25.690 -0.850 1.00 71.94 88 GLU A N 1
ATOM 726 C CA . GLU A 1 88 ? 0.533 -24.328 -1.300 1.00 71.94 88 GLU A CA 1
ATOM 727 C C . GLU A 1 88 ? 0.212 -23.395 -0.122 1.00 71.94 88 GLU A C 1
ATOM 729 O O . GLU A 1 88 ? 0.554 -22.215 -0.154 1.00 71.94 88 GLU A O 1
ATOM 734 N N . GLU A 1 89 ? -0.398 -23.929 0.941 1.00 77.19 89 GLU A N 1
ATOM 735 C CA . GLU A 1 89 ? -0.746 -23.182 2.152 1.00 77.19 89 GLU A CA 1
ATOM 736 C C . GLU A 1 89 ? 0.462 -22.775 3.010 1.00 77.19 89 GLU A C 1
ATOM 738 O O . GLU A 1 89 ? 0.313 -21.940 3.903 1.00 77.19 89 GLU A O 1
ATOM 743 N N . ASP A 1 90 ? 1.642 -23.347 2.758 1.00 76.31 90 ASP A N 1
ATOM 744 C CA . ASP A 1 90 ? 2.876 -23.011 3.473 1.00 76.31 90 ASP A CA 1
ATOM 745 C C . ASP A 1 90 ? 3.601 -21.805 2.846 1.00 76.31 90 ASP A C 1
ATOM 747 O O . ASP A 1 90 ? 4.553 -21.280 3.431 1.00 76.31 90 ASP A O 1
ATOM 751 N N . ILE A 1 91 ? 3.162 -21.345 1.666 1.00 76.38 91 ILE A N 1
ATOM 752 C CA . ILE A 1 91 ? 3.744 -20.183 0.991 1.00 76.38 91 ILE A CA 1
ATOM 753 C C . ILE A 1 91 ? 3.267 -18.904 1.693 1.00 76.38 91 ILE A C 1
ATOM 755 O O . ILE A 1 91 ? 2.060 -18.689 1.822 1.00 76.38 91 ILE A O 1
ATOM 759 N N . PRO A 1 92 ? 4.183 -18.015 2.120 1.00 84.88 92 PRO A N 1
ATOM 760 C CA . PRO A 1 92 ? 3.793 -16.761 2.743 1.00 84.88 92 PRO A CA 1
ATOM 761 C C . PRO A 1 92 ? 2.970 -15.879 1.804 1.00 84.88 92 PRO A C 1
ATOM 763 O O . PRO A 1 92 ? 3.275 -15.739 0.620 1.00 84.88 92 PRO A O 1
ATOM 766 N N . ASP A 1 93 ? 2.005 -15.161 2.377 1.00 87.06 93 ASP A N 1
ATOM 767 C CA . ASP A 1 93 ? 1.205 -14.169 1.649 1.00 87.06 93 ASP A CA 1
ATOM 768 C C . ASP A 1 93 ? 2.057 -13.062 0.999 1.00 87.06 93 ASP A C 1
ATOM 770 O O . ASP A 1 93 ? 1.616 -12.434 0.031 1.00 87.06 93 ASP A O 1
ATOM 774 N N . TYR A 1 94 ? 3.249 -12.800 1.551 1.00 91.81 94 TYR A N 1
ATOM 775 C CA . TYR A 1 94 ? 4.201 -11.783 1.111 1.00 91.81 94 TYR A CA 1
ATOM 776 C C . TYR A 1 94 ? 5.565 -12.416 0.857 1.00 91.81 94 TYR A C 1
ATOM 778 O O . TYR A 1 94 ? 6.201 -12.917 1.783 1.00 91.81 94 TYR A O 1
ATOM 786 N N . VAL A 1 95 ? 6.044 -12.322 -0.379 1.00 92.50 95 VAL A N 1
ATOM 787 C CA . VAL A 1 95 ? 7.337 -12.884 -0.791 1.00 92.50 95 VAL A CA 1
ATOM 788 C C . VAL A 1 95 ? 8.223 -11.825 -1.431 1.00 92.50 95 VAL A C 1
ATOM 790 O O . VAL A 1 95 ? 7.743 -10.876 -2.058 1.00 92.50 95 VAL A O 1
ATOM 793 N N . ARG A 1 96 ? 9.536 -11.983 -1.283 1.00 93.88 96 ARG A N 1
ATOM 794 C CA . ARG A 1 96 ? 10.542 -11.097 -1.866 1.00 93.88 96 ARG A CA 1
ATOM 795 C C . ARG A 1 96 ? 11.288 -11.787 -3.002 1.00 93.88 96 ARG A C 1
ATOM 797 O O . ARG A 1 96 ? 11.811 -12.885 -2.820 1.00 93.88 96 ARG A O 1
ATOM 804 N N . PHE A 1 97 ? 11.431 -11.092 -4.126 1.00 92.06 97 PHE A N 1
ATOM 805 C CA . PHE A 1 97 ? 12.362 -11.459 -5.190 1.00 92.06 97 PHE A CA 1
ATOM 806 C C . PHE A 1 97 ? 13.448 -10.401 -5.316 1.00 92.06 97 PHE A C 1
ATOM 808 O O . PHE A 1 97 ? 13.160 -9.209 -5.432 1.00 92.06 97 PHE A O 1
ATOM 815 N N . ASP A 1 98 ? 14.689 -10.869 -5.328 1.00 90.00 98 ASP A N 1
ATOM 816 C CA . ASP A 1 98 ? 15.847 -10.076 -5.705 1.00 90.00 98 ASP A CA 1
ATOM 817 C C . ASP A 1 98 ? 16.130 -10.384 -7.186 1.00 90.00 98 ASP A C 1
ATOM 819 O O . ASP A 1 98 ? 16.445 -11.521 -7.542 1.00 90.00 98 ASP A O 1
ATOM 823 N N . VAL A 1 99 ? 15.915 -9.403 -8.064 1.00 85.44 99 VAL A N 1
ATOM 824 C CA . VAL A 1 99 ? 16.020 -9.568 -9.521 1.00 85.44 99 VAL A CA 1
ATOM 825 C C . VAL A 1 99 ? 17.330 -8.956 -10.000 1.00 85.44 99 VAL A C 1
ATOM 827 O O . VAL A 1 99 ? 17.479 -7.734 -10.068 1.00 85.44 99 VAL A O 1
ATOM 830 N N . ASP A 1 100 ? 18.278 -9.815 -10.368 1.00 73.06 100 ASP A N 1
ATOM 831 C CA . ASP A 1 100 ? 19.537 -9.388 -10.972 1.00 73.06 100 ASP A CA 1
ATOM 832 C C . ASP A 1 100 ? 19.303 -8.946 -12.430 1.00 73.06 100 ASP A C 1
ATOM 834 O O . ASP A 1 100 ? 18.813 -9.711 -13.261 1.00 73.06 100 ASP A O 1
ATOM 838 N N . CYS A 1 101 ? 19.689 -7.709 -12.757 1.00 59.59 101 CYS A N 1
ATOM 839 C CA . CYS A 1 101 ? 19.744 -7.171 -14.127 1.00 59.59 101 CYS A CA 1
ATOM 840 C C . CYS A 1 101 ? 18.406 -7.045 -14.888 1.00 59.59 101 CYS A C 1
ATOM 842 O O . CYS A 1 101 ? 18.404 -7.055 -16.118 1.00 59.59 101 CYS A O 1
ATOM 844 N N . GLY A 1 102 ? 17.287 -6.869 -14.182 1.00 64.81 102 GLY A N 1
ATOM 845 C CA . GLY A 1 102 ? 16.032 -6.387 -14.772 1.00 64.81 102 GLY A CA 1
ATOM 846 C C . GLY A 1 102 ? 15.285 -7.354 -15.699 1.00 64.81 102 GLY A C 1
ATOM 847 O O . GLY A 1 102 ? 14.396 -6.929 -16.433 1.00 64.81 102 GLY A O 1
ATOM 848 N N . ASP A 1 103 ? 15.610 -8.647 -15.661 1.00 77.62 103 ASP A N 1
ATOM 849 C CA . ASP A 1 103 ? 14.934 -9.680 -16.455 1.00 77.62 103 ASP A CA 1
ATOM 850 C C . ASP A 1 103 ? 13.669 -10.194 -15.741 1.00 77.62 103 ASP A C 1
ATOM 852 O O . ASP A 1 103 ? 13.629 -11.291 -15.177 1.00 77.62 103 ASP A O 1
ATOM 856 N N . ILE A 1 104 ? 12.632 -9.351 -15.718 1.00 89.06 104 ILE A N 1
ATOM 857 C CA . ILE A 1 104 ? 11.319 -9.692 -15.149 1.00 89.06 104 ILE A CA 1
ATOM 858 C C . ILE A 1 104 ? 10.644 -10.821 -15.939 1.00 89.06 104 ILE A C 1
ATOM 860 O O . ILE A 1 104 ? 9.893 -11.603 -15.361 1.00 89.06 104 ILE A O 1
ATOM 864 N N . GLU A 1 105 ? 10.940 -10.958 -17.233 1.00 88.94 105 GLU A N 1
ATOM 865 C CA . GLU A 1 105 ? 10.372 -12.009 -18.080 1.00 88.94 105 GLU A CA 1
ATOM 866 C C . GLU A 1 105 ? 10.739 -13.404 -17.563 1.00 88.94 105 GLU A C 1
ATOM 868 O O . GLU A 1 105 ? 9.851 -14.227 -17.344 1.00 88.94 105 GLU A O 1
ATOM 873 N N . LYS A 1 106 ? 12.015 -13.649 -17.236 1.00 86.62 106 LYS A N 1
ATOM 874 C CA . LYS A 1 106 ? 12.428 -14.919 -16.610 1.00 86.62 106 LYS A CA 1
ATOM 875 C C . LYS A 1 106 ? 11.760 -15.173 -15.266 1.00 86.62 106 LYS A C 1
ATOM 877 O O . LYS A 1 106 ? 11.467 -16.321 -14.933 1.00 86.62 106 LYS A O 1
ATOM 882 N N . LEU A 1 107 ? 11.539 -14.120 -14.477 1.00 88.81 107 LEU A N 1
ATOM 883 C CA . LEU A 1 107 ? 10.796 -14.250 -13.228 1.00 88.81 107 LEU A CA 1
ATOM 884 C C . LEU A 1 107 ? 9.353 -14.689 -13.511 1.00 88.81 107 LEU A C 1
ATOM 886 O O . LEU A 1 107 ? 8.854 -15.589 -12.843 1.00 88.81 107 LEU A O 1
ATOM 890 N N . TYR A 1 108 ? 8.696 -14.104 -14.511 1.00 89.94 108 TYR A N 1
ATOM 891 C CA . TYR A 1 108 ? 7.328 -14.466 -14.883 1.00 89.94 108 TYR A CA 1
ATOM 892 C C . TYR A 1 108 ? 7.244 -15.900 -15.394 1.00 89.94 108 TYR A C 1
ATOM 894 O O . TYR A 1 108 ? 6.395 -16.652 -14.926 1.00 89.94 108 TYR A O 1
ATOM 902 N N . GLU A 1 109 ? 8.163 -16.314 -16.269 1.00 87.62 109 GLU A N 1
ATOM 903 C CA . GLU A 1 109 ? 8.251 -17.696 -16.753 1.00 87.62 109 GLU A CA 1
ATOM 904 C C . GLU A 1 109 ? 8.381 -18.696 -15.602 1.00 87.62 109 GLU A C 1
ATOM 906 O O . GLU A 1 109 ? 7.667 -19.695 -15.564 1.00 87.62 109 GLU A O 1
ATOM 911 N N . LYS A 1 110 ? 9.237 -18.394 -14.622 1.00 81.56 110 LYS A N 1
ATOM 912 C CA . LYS A 1 110 ? 9.414 -19.218 -13.424 1.00 81.56 110 LYS A CA 1
ATOM 913 C C . LYS A 1 110 ? 8.151 -19.287 -12.560 1.00 81.56 110 LYS A C 1
ATOM 915 O O . LYS A 1 110 ? 7.870 -20.320 -11.961 1.00 81.56 110 LYS A O 1
ATOM 920 N N . LEU A 1 111 ? 7.384 -18.201 -12.486 1.00 82.88 111 LEU A N 1
ATOM 921 C CA . LEU A 1 111 ? 6.162 -18.129 -11.681 1.00 82.88 111 LEU A CA 1
ATOM 922 C C . LEU A 1 111 ? 4.931 -18.733 -12.361 1.00 82.88 111 LEU A C 1
ATOM 924 O O . LEU A 1 111 ? 3.955 -19.016 -11.669 1.00 82.88 111 LEU A O 1
ATOM 928 N N . LEU A 1 112 ? 4.971 -19.000 -13.671 1.00 78.81 112 LEU A N 1
ATOM 929 C CA . LEU A 1 112 ? 3.915 -19.767 -14.345 1.00 78.81 112 LEU A CA 1
ATOM 930 C C . LEU A 1 112 ? 3.726 -21.157 -13.724 1.00 78.81 112 LEU A C 1
ATOM 932 O O . LEU A 1 112 ? 2.624 -21.702 -13.759 1.00 78.81 112 LEU A O 1
ATOM 936 N N . GLU A 1 113 ? 4.788 -21.716 -13.147 1.00 67.69 113 GLU A N 1
ATOM 937 C CA . GLU A 1 113 ? 4.775 -23.022 -12.488 1.00 67.69 113 GLU A CA 1
ATOM 938 C C . GLU A 1 113 ? 4.350 -22.940 -11.006 1.00 67.69 113 GLU A C 1
ATOM 940 O O . GLU A 1 113 ? 4.017 -23.966 -10.416 1.00 67.69 113 GLU A O 1
ATOM 945 N N . SER A 1 114 ? 4.282 -21.729 -10.427 1.00 66.06 114 SER A N 1
ATOM 946 C CA . SER A 1 114 ? 4.040 -21.475 -8.995 1.00 66.06 114 SER A CA 1
ATOM 947 C C . SER A 1 114 ? 3.105 -20.269 -8.761 1.00 66.06 114 SER A C 1
ATOM 949 O O . SER A 1 114 ? 3.554 -19.201 -8.330 1.00 66.06 114 SER A O 1
ATOM 951 N N . PRO A 1 115 ? 1.786 -20.405 -9.000 1.00 64.19 115 PRO A N 1
ATOM 952 C CA . PRO A 1 115 ? 0.837 -19.283 -9.041 1.00 64.19 115 PRO A CA 1
ATOM 953 C C . PRO A 1 115 ? 0.447 -18.689 -7.673 1.00 64.19 115 PRO A C 1
ATOM 955 O O . PRO A 1 115 ? -0.424 -17.826 -7.605 1.00 64.19 115 PRO A O 1
ATOM 958 N N . PHE A 1 116 ? 1.046 -19.145 -6.574 1.00 71.00 116 PHE A N 1
ATOM 959 C CA . PHE A 1 116 ? 0.552 -18.878 -5.216 1.00 71.00 116 PHE A CA 1
ATOM 960 C C . PHE A 1 116 ? 0.991 -17.523 -4.640 1.00 71.00 116 PHE A C 1
ATOM 962 O O . PHE A 1 116 ? 0.444 -17.056 -3.642 1.00 71.00 116 PHE A O 1
ATOM 969 N N . CYS A 1 117 ? 1.961 -16.858 -5.270 1.00 82.31 117 CYS A N 1
ATOM 970 C CA . CYS A 1 117 ? 2.491 -15.587 -4.782 1.00 82.31 117 CYS A CA 1
ATOM 971 C C . CYS A 1 117 ? 1.485 -14.453 -5.033 1.00 82.31 117 CYS A C 1
ATOM 973 O O . CYS A 1 117 ? 1.324 -14.006 -6.167 1.00 82.31 117 CYS A O 1
ATOM 975 N N . THR A 1 118 ? 0.825 -13.967 -3.978 1.00 88.69 118 THR A N 1
ATOM 976 C CA . THR A 1 118 ? -0.208 -12.920 -4.100 1.00 88.69 118 THR A CA 1
ATOM 977 C C . THR A 1 118 ? 0.354 -11.510 -3.917 1.00 88.69 118 THR A C 1
ATOM 979 O O . THR A 1 118 ? -0.002 -10.606 -4.680 1.00 88.69 118 THR A O 1
ATOM 982 N N . ASN A 1 119 ? 1.229 -11.306 -2.925 1.00 93.44 119 ASN A N 1
ATOM 983 C CA . ASN A 1 119 ? 1.865 -10.017 -2.658 1.00 93.44 119 ASN A CA 1
ATOM 984 C C . ASN A 1 119 ? 3.377 -10.143 -2.796 1.00 93.44 119 ASN A C 1
ATOM 986 O O . ASN A 1 119 ? 4.012 -10.986 -2.161 1.00 93.44 119 ASN A O 1
ATOM 990 N N . VAL A 1 120 ? 3.957 -9.282 -3.620 1.00 94.00 120 VAL A N 1
ATOM 991 C CA . VAL A 1 120 ? 5.351 -9.390 -4.018 1.00 94.00 120 VAL A CA 1
ATOM 992 C C . VAL A 1 120 ? 6.116 -8.120 -3.704 1.00 94.00 120 VAL A C 1
ATOM 994 O O . VAL A 1 120 ? 5.701 -7.016 -4.041 1.00 94.00 120 VAL A O 1
ATOM 997 N N . LYS A 1 121 ? 7.283 -8.283 -3.090 1.00 95.38 121 LYS A N 1
ATOM 998 C CA . LYS A 1 121 ? 8.326 -7.267 -3.050 1.00 95.38 121 LYS A CA 1
ATOM 999 C C . LYS A 1 121 ? 9.367 -7.581 -4.117 1.00 95.38 121 LYS A C 1
ATOM 1001 O O . LYS A 1 121 ? 10.055 -8.594 -4.022 1.00 95.38 121 LYS A O 1
ATOM 1006 N N . LEU A 1 122 ? 9.514 -6.695 -5.091 1.00 94.19 122 LEU A N 1
ATOM 1007 C CA . LEU A 1 122 ? 10.597 -6.741 -6.065 1.00 94.19 122 LEU A CA 1
ATOM 1008 C C . LEU A 1 122 ? 11.708 -5.794 -5.636 1.00 94.19 122 LEU A C 1
ATOM 1010 O O . LEU A 1 122 ? 11.479 -4.600 -5.454 1.00 94.19 122 LEU A O 1
ATOM 1014 N N . VAL A 1 123 ? 12.911 -6.336 -5.492 1.00 92.12 123 VAL A N 1
ATOM 1015 C CA . VAL A 1 123 ? 14.139 -5.569 -5.298 1.00 92.12 123 VAL A CA 1
ATOM 1016 C C . VAL A 1 123 ? 14.975 -5.737 -6.553 1.00 92.12 123 VAL A C 1
ATOM 1018 O O . VAL A 1 123 ? 15.385 -6.845 -6.886 1.00 92.12 123 VAL A O 1
ATOM 1021 N N . THR A 1 124 ? 15.213 -4.640 -7.257 1.00 87.88 124 THR A N 1
ATOM 1022 C CA . THR A 1 124 ? 16.071 -4.609 -8.440 1.00 87.88 124 THR A CA 1
ATOM 1023 C C . THR A 1 124 ? 17.159 -3.561 -8.259 1.00 87.88 124 THR A C 1
ATOM 1025 O O . THR A 1 124 ? 16.967 -2.539 -7.599 1.00 87.88 124 THR A O 1
ATOM 1028 N N . TYR A 1 125 ? 18.305 -3.830 -8.870 1.00 77.38 125 TYR A N 1
ATOM 1029 C CA . TYR A 1 125 ? 19.412 -2.893 -8.988 1.00 77.38 125 TYR A CA 1
ATOM 1030 C C . TYR A 1 125 ? 19.608 -2.636 -10.476 1.00 77.38 125 TYR A C 1
ATOM 1032 O O . TYR A 1 125 ? 20.327 -3.378 -11.154 1.00 77.38 125 TYR A O 1
ATOM 1040 N N . SER A 1 126 ? 18.889 -1.649 -11.010 1.00 68.19 126 SER A N 1
ATOM 1041 C CA . SER A 1 126 ? 18.948 -1.378 -12.442 1.00 68.19 126 SER A CA 1
ATOM 1042 C C . SER A 1 126 ? 20.154 -0.505 -12.739 1.00 68.19 126 SER A C 1
ATOM 1044 O O . SER A 1 126 ? 20.386 0.517 -12.087 1.00 68.19 126 SER A O 1
ATOM 1046 N N . ASP A 1 127 ? 20.923 -0.846 -13.774 1.00 69.25 127 ASP A N 1
ATOM 1047 C CA . ASP A 1 127 ? 21.810 0.165 -14.321 1.00 69.25 127 ASP A CA 1
ATOM 1048 C C . ASP A 1 127 ? 20.929 1.262 -14.941 1.00 69.25 127 ASP A C 1
ATOM 1050 O O . ASP A 1 127 ? 19.965 0.992 -15.648 1.00 69.25 127 ASP A O 1
ATOM 1054 N N . ARG A 1 128 ? 21.211 2.543 -14.673 1.00 69.44 128 ARG A N 1
ATOM 1055 C CA . ARG A 1 128 ? 20.413 3.674 -15.209 1.00 69.44 128 ARG A CA 1
ATOM 1056 C C . ARG A 1 128 ? 20.336 3.729 -16.748 1.00 69.44 128 ARG A C 1
ATOM 1058 O O . ARG A 1 128 ? 19.814 4.688 -17.306 1.00 69.44 128 ARG A O 1
ATOM 1065 N N . LYS A 1 129 ? 20.962 2.775 -17.438 1.00 76.12 129 LYS A N 1
ATOM 1066 C CA . LYS A 1 129 ? 21.056 2.689 -18.891 1.00 76.12 129 LYS A CA 1
ATOM 1067 C C . LYS A 1 129 ? 19.964 1.812 -19.485 1.00 76.12 129 LYS A C 1
ATOM 1069 O O . LYS A 1 129 ? 19.575 2.084 -20.616 1.00 76.12 129 LYS A O 1
ATOM 1074 N N . ASN A 1 130 ? 19.485 0.808 -18.754 1.00 81.19 130 ASN A N 1
ATOM 1075 C CA . ASN A 1 130 ? 18.420 -0.073 -19.206 1.00 81.19 130 ASN A CA 1
ATOM 1076 C C . ASN A 1 130 ? 17.239 0.040 -18.238 1.00 81.19 130 ASN A C 1
ATOM 1078 O O . ASN A 1 130 ? 17.438 -0.094 -17.031 1.00 81.19 130 ASN A O 1
ATOM 1082 N N . PRO A 1 131 ? 16.024 0.325 -18.730 1.00 87.19 131 PRO A N 1
ATOM 1083 C CA . PRO A 1 131 ? 14.855 0.317 -17.871 1.00 87.19 131 PRO A CA 1
ATOM 1084 C C . PRO A 1 131 ? 14.543 -1.103 -17.401 1.00 87.19 131 PRO A C 1
ATOM 1086 O O . PRO A 1 131 ? 14.720 -2.067 -18.149 1.00 87.19 131 PRO A O 1
ATOM 1089 N N . LEU A 1 132 ? 14.019 -1.213 -16.182 1.00 90.44 132 LEU A N 1
ATOM 1090 C CA . LEU A 1 132 ? 13.333 -2.411 -15.727 1.00 90.44 132 LEU A CA 1
ATOM 1091 C C . LEU A 1 132 ? 12.063 -2.575 -16.566 1.00 90.44 132 LEU A C 1
ATOM 1093 O O . LEU A 1 132 ? 11.119 -1.798 -16.417 1.00 90.44 132 LEU A O 1
ATOM 1097 N N . TYR A 1 133 ? 12.053 -3.558 -17.462 1.00 91.31 133 TYR A N 1
ATOM 1098 C CA . TYR A 1 133 ? 10.934 -3.778 -18.369 1.00 91.31 133 TYR A CA 1
ATOM 1099 C C . TYR A 1 133 ? 9.960 -4.812 -17.802 1.00 91.31 133 TYR A C 1
ATOM 1101 O O . TYR A 1 133 ? 10.349 -5.950 -17.542 1.00 91.31 133 TYR A O 1
ATOM 1109 N N . PHE A 1 134 ? 8.694 -4.428 -17.645 1.00 93.12 134 PHE A N 1
ATOM 1110 C CA . PHE A 1 134 ? 7.604 -5.321 -17.262 1.00 93.12 134 PHE A CA 1
ATOM 1111 C C . PHE A 1 134 ? 6.860 -5.821 -18.511 1.00 93.12 134 PHE A C 1
ATOM 1113 O O . PHE A 1 134 ? 6.210 -5.030 -19.199 1.00 93.12 134 PHE A O 1
ATOM 1120 N N . PRO A 1 135 ? 6.949 -7.120 -18.846 1.00 92.12 135 PRO A N 1
ATOM 1121 C CA . PRO A 1 135 ? 6.231 -7.671 -19.984 1.00 92.12 135 PRO A CA 1
ATOM 1122 C C . PRO A 1 135 ? 4.768 -7.961 -19.625 1.00 92.12 135 PRO A C 1
ATOM 1124 O O . PRO A 1 135 ? 4.476 -8.585 -18.611 1.00 92.12 135 PRO A O 1
ATOM 1127 N N . LEU A 1 136 ? 3.832 -7.608 -20.509 1.00 89.25 136 LEU A N 1
ATOM 1128 C CA . LEU A 1 136 ? 2.426 -7.999 -20.337 1.00 89.25 136 LEU A CA 1
ATOM 1129 C C . LEU A 1 136 ? 2.210 -9.510 -20.539 1.00 89.25 136 LEU A C 1
ATOM 1131 O O . LEU A 1 136 ? 1.301 -10.115 -19.963 1.00 89.25 136 LEU A O 1
ATOM 1135 N N . LEU A 1 137 ? 3.033 -10.135 -21.387 1.00 89.69 137 LEU A N 1
ATOM 1136 C CA . LEU A 1 137 ? 2.959 -11.568 -21.640 1.00 89.69 137 LEU A CA 1
ATOM 1137 C C . LEU A 1 137 ? 3.360 -12.333 -20.375 1.00 89.69 137 LEU A C 1
ATOM 1139 O O . LEU A 1 137 ? 4.411 -12.075 -19.800 1.00 89.69 137 LEU A O 1
ATOM 1143 N N . ASN A 1 138 ? 2.527 -13.295 -19.972 1.00 88.44 138 ASN A N 1
ATOM 1144 C CA . ASN A 1 138 ? 2.717 -14.100 -18.760 1.00 88.44 138 ASN A CA 1
ATOM 1145 C C . ASN A 1 138 ? 2.728 -13.288 -17.453 1.00 88.44 138 ASN A C 1
ATOM 1147 O O . ASN A 1 138 ? 3.225 -13.782 -16.442 1.00 88.44 138 ASN A O 1
ATOM 1151 N N . ALA A 1 139 ? 2.160 -12.075 -17.453 1.00 89.69 139 ALA A N 1
ATOM 1152 C CA . ALA A 1 139 ? 2.047 -11.278 -16.241 1.00 89.69 139 ALA A CA 1
ATOM 1153 C C . ALA A 1 139 ? 1.329 -12.073 -15.125 1.00 89.69 139 ALA A C 1
ATOM 1155 O O . ALA A 1 139 ? 0.235 -12.606 -15.352 1.00 89.69 139 ALA A O 1
ATOM 1156 N N . PRO A 1 140 ? 1.926 -12.177 -13.926 1.00 89.19 140 PRO A N 1
ATOM 1157 C CA . PRO A 1 140 ? 1.369 -12.952 -12.830 1.00 89.19 140 PRO A CA 1
ATOM 1158 C C . PRO A 1 140 ? 0.134 -12.265 -12.237 1.00 89.19 140 PRO A C 1
ATOM 1160 O O . PRO A 1 140 ? -0.038 -11.050 -12.327 1.00 89.19 140 PRO A O 1
ATOM 1163 N N . LEU A 1 141 ? -0.721 -13.044 -11.572 1.00 90.25 141 LEU A N 1
ATOM 1164 C CA . LEU A 1 141 ? -1.959 -12.561 -10.944 1.00 90.25 141 LEU A CA 1
ATOM 1165 C C . LEU A 1 141 ? -1.702 -11.911 -9.571 1.00 90.25 141 LEU A C 1
ATOM 1167 O O . LEU A 1 141 ? -2.405 -12.187 -8.598 1.00 90.25 141 LEU A O 1
ATOM 1171 N N . TRP A 1 142 ? -0.668 -11.077 -9.473 1.00 92.75 142 TRP A N 1
ATOM 1172 C CA . TRP A 1 142 ? -0.336 -10.381 -8.234 1.00 92.75 142 TRP A CA 1
ATOM 1173 C C . TRP A 1 142 ? -1.418 -9.372 -7.870 1.00 92.75 142 TRP A C 1
ATOM 1175 O O . TRP A 1 142 ? -1.929 -8.649 -8.724 1.00 92.75 142 TRP A O 1
ATOM 1185 N N . LYS A 1 143 ? -1.718 -9.290 -6.574 1.00 94.69 143 LYS A N 1
ATOM 1186 C CA . LYS A 1 143 ? -2.600 -8.262 -6.012 1.00 94.69 143 LYS A CA 1
ATOM 1187 C C . LYS A 1 143 ? -1.822 -7.108 -5.409 1.00 94.69 143 LYS A C 1
ATOM 1189 O O . LYS A 1 143 ? -2.293 -5.978 -5.460 1.00 94.69 143 LYS A O 1
ATOM 1194 N N . GLY A 1 144 ? -0.651 -7.384 -4.843 1.00 95.94 144 GLY A N 1
ATOM 1195 C CA . GLY A 1 144 ? 0.191 -6.378 -4.214 1.00 95.94 144 GLY A CA 1
ATOM 1196 C C . GLY A 1 144 ? 1.602 -6.390 -4.771 1.00 95.94 144 GLY A C 1
ATOM 1197 O O . GLY A 1 144 ? 2.214 -7.450 -4.876 1.00 95.94 144 GLY A O 1
ATOM 1198 N N . LEU A 1 145 ? 2.133 -5.210 -5.078 1.00 96.19 145 LEU A N 1
ATOM 1199 C CA . LEU A 1 145 ? 3.508 -5.027 -5.524 1.00 96.19 145 LEU A CA 1
ATOM 1200 C C . LEU A 1 145 ? 4.183 -3.909 -4.728 1.00 96.19 145 LEU A C 1
ATOM 1202 O O . LEU A 1 145 ? 3.752 -2.761 -4.786 1.00 96.19 145 LEU A O 1
ATOM 1206 N N . LEU A 1 146 ? 5.276 -4.224 -4.033 1.00 96.12 146 LEU A N 1
ATOM 1207 C CA . LEU A 1 146 ? 6.269 -3.236 -3.617 1.00 96.12 146 LEU A CA 1
ATOM 1208 C C . LEU A 1 146 ? 7.435 -3.282 -4.592 1.00 96.12 146 LEU A C 1
ATOM 1210 O O . LEU A 1 146 ? 8.122 -4.296 -4.683 1.00 96.12 146 LEU A O 1
ATOM 1214 N N . LEU A 1 147 ? 7.670 -2.179 -5.294 1.00 94.50 147 LEU A N 1
ATOM 1215 C CA . LEU A 1 147 ? 8.763 -2.034 -6.238 1.00 94.50 147 LEU A CA 1
ATOM 1216 C C . LEU A 1 147 ? 9.872 -1.172 -5.640 1.00 94.50 147 LEU A C 1
ATOM 1218 O O . LEU A 1 147 ? 9.704 0.035 -5.453 1.00 94.50 147 LEU A O 1
ATOM 1222 N N . HIS A 1 148 ? 11.011 -1.813 -5.386 1.00 92.12 148 HIS A N 1
ATOM 1223 C CA . HIS A 1 148 ? 12.257 -1.161 -5.021 1.00 92.12 148 HIS A CA 1
ATOM 1224 C C . HIS A 1 148 ? 13.221 -1.135 -6.194 1.00 92.12 148 HIS A C 1
ATOM 1226 O O . HIS A 1 148 ? 13.786 -2.169 -6.550 1.00 92.12 148 HIS A O 1
ATOM 1232 N N . ASN A 1 149 ? 13.377 0.047 -6.796 1.00 88.50 149 ASN A N 1
ATOM 1233 C CA . ASN A 1 149 ? 14.118 0.234 -8.036 1.00 88.50 149 ASN A CA 1
ATOM 1234 C C . ASN A 1 149 ? 14.758 1.624 -8.129 1.00 88.50 149 ASN A C 1
ATOM 1236 O O . ASN A 1 149 ? 14.079 2.633 -7.994 1.00 88.50 149 ASN A O 1
ATOM 1240 N N . ASP A 1 150 ? 16.052 1.678 -8.432 1.00 85.44 150 ASP A N 1
ATOM 1241 C CA . ASP A 1 150 ? 16.850 2.905 -8.518 1.00 85.44 150 ASP A CA 1
ATOM 1242 C C . ASP A 1 150 ? 17.074 3.431 -9.954 1.00 85.44 150 ASP A C 1
ATOM 1244 O O . ASP A 1 150 ? 17.802 4.416 -10.151 1.00 85.44 150 ASP A O 1
ATOM 1248 N N . GLY A 1 151 ? 16.453 2.797 -10.953 1.00 88.19 151 GLY A N 1
ATOM 1249 C CA . GLY A 1 151 ? 16.517 3.179 -12.367 1.00 88.19 151 GLY A CA 1
ATOM 1250 C C . GLY A 1 151 ? 15.145 3.324 -13.035 1.00 88.19 151 GLY A C 1
ATOM 1251 O O . GLY A 1 151 ? 14.126 3.170 -12.372 1.00 88.19 151 GLY A O 1
ATOM 1252 N N . PRO A 1 152 ? 15.106 3.606 -14.350 1.00 91.25 152 PRO A N 1
ATOM 1253 C CA . PRO A 1 152 ? 13.848 3.773 -15.070 1.00 91.25 152 PRO A CA 1
ATOM 1254 C C . PRO A 1 152 ? 13.041 2.470 -15.145 1.00 91.25 152 PRO A C 1
ATOM 1256 O O . PRO A 1 152 ? 13.603 1.375 -15.114 1.00 91.25 152 PRO A O 1
ATOM 1259 N N . ILE A 1 153 ? 11.725 2.595 -15.286 1.00 91.50 153 ILE A N 1
ATOM 1260 C CA . ILE A 1 153 ? 10.755 1.510 -15.453 1.00 91.50 153 ILE A CA 1
ATOM 1261 C C . ILE A 1 153 ? 10.078 1.680 -16.817 1.00 91.50 153 ILE A C 1
ATOM 1263 O O . ILE A 1 153 ? 9.837 2.802 -17.262 1.00 91.50 153 ILE A O 1
ATOM 1267 N N . ALA A 1 154 ? 9.781 0.573 -17.491 1.00 91.56 154 ALA A N 1
ATOM 1268 C CA . ALA A 1 154 ? 9.051 0.564 -18.755 1.00 91.56 154 ALA A CA 1
ATOM 1269 C C . ALA A 1 154 ? 8.141 -0.668 -18.867 1.00 91.56 154 ALA A C 1
ATOM 1271 O O . ALA A 1 154 ? 8.321 -1.646 -18.140 1.00 91.56 154 ALA A O 1
ATOM 1272 N N . GLY A 1 155 ? 7.215 -0.643 -19.826 1.00 92.69 155 GLY A N 1
ATOM 1273 C CA . GLY A 1 155 ? 6.277 -1.740 -20.075 1.00 92.69 155 GLY A CA 1
ATOM 1274 C C . GLY A 1 155 ? 5.023 -1.660 -19.204 1.00 92.69 155 GLY A C 1
ATOM 1275 O O . GLY A 1 155 ? 4.672 -0.590 -18.719 1.00 92.69 155 GLY A O 1
ATOM 1276 N N . ASP A 1 156 ? 4.359 -2.796 -19.011 1.00 92.94 156 ASP A N 1
ATOM 1277 C CA . ASP A 1 156 ? 3.053 -2.880 -18.360 1.00 92.94 156 ASP A CA 1
ATOM 1278 C C . ASP A 1 156 ? 3.162 -3.629 -17.030 1.00 92.94 156 ASP A C 1
ATOM 1280 O O . ASP A 1 156 ? 3.477 -4.822 -16.992 1.00 92.94 156 ASP A O 1
ATOM 1284 N N . LEU A 1 157 ? 2.866 -2.945 -15.924 1.00 94.69 157 LEU A N 1
ATOM 1285 C CA . LEU A 1 157 ? 2.718 -3.610 -14.630 1.00 94.69 157 LEU A CA 1
ATOM 1286 C C . LEU A 1 157 ? 1.537 -4.604 -14.662 1.00 94.69 157 LEU A C 1
ATOM 1288 O O . LEU A 1 157 ? 0.587 -4.407 -15.426 1.00 94.69 157 LEU A O 1
ATOM 1292 N N . PRO A 1 158 ? 1.542 -5.654 -13.812 1.00 94.06 158 PRO A N 1
ATOM 1293 C CA . PRO A 1 158 ? 0.443 -6.612 -13.768 1.00 94.06 158 PRO A CA 1
ATOM 1294 C C . PRO A 1 158 ? -0.926 -5.925 -13.594 1.00 94.06 158 PRO A C 1
ATOM 1296 O O . PRO A 1 158 ? -1.135 -5.202 -12.618 1.00 94.06 158 PRO A O 1
ATOM 1299 N N . PRO A 1 159 ? -1.893 -6.150 -14.501 1.00 93.06 159 PRO A N 1
ATOM 1300 C CA . PRO A 1 159 ? -3.107 -5.330 -14.572 1.00 93.06 159 PRO A CA 1
ATOM 1301 C C . PRO A 1 159 ? -4.100 -5.586 -13.430 1.00 93.06 159 PRO A C 1
ATOM 1303 O O . PRO A 1 159 ? -5.029 -4.806 -13.240 1.00 93.06 159 PRO A O 1
ATOM 1306 N N . LEU A 1 160 ? -3.936 -6.682 -12.680 1.00 94.44 160 LEU A N 1
ATOM 1307 C CA . LEU A 1 160 ? -4.796 -7.048 -11.547 1.00 94.44 160 LEU A CA 1
ATOM 1308 C C . LEU A 1 160 ? -4.295 -6.517 -10.200 1.00 94.44 160 LEU A C 1
ATOM 1310 O O . LEU A 1 160 ? -4.854 -6.882 -9.164 1.00 94.44 160 LEU A O 1
ATOM 1314 N N . LEU A 1 161 ? -3.257 -5.676 -10.197 1.00 96.88 161 LEU A N 1
ATOM 1315 C CA . LEU A 1 161 ? -2.765 -5.071 -8.967 1.00 96.88 161 LEU A CA 1
ATOM 1316 C C . LEU A 1 161 ? -3.871 -4.253 -8.296 1.00 96.88 161 LEU A C 1
ATOM 1318 O O . LEU A 1 161 ? -4.411 -3.306 -8.862 1.00 96.88 161 LEU A O 1
ATOM 1322 N N . GLU A 1 162 ? -4.161 -4.611 -7.050 1.00 96.88 162 GLU A N 1
ATOM 1323 C CA . GLU A 1 162 ? -5.000 -3.846 -6.131 1.00 96.88 162 GLU A CA 1
ATOM 1324 C C . GLU A 1 162 ? -4.140 -2.890 -5.287 1.00 96.88 162 GLU A C 1
ATOM 1326 O O . GLU A 1 162 ? -4.643 -1.899 -4.756 1.00 96.88 162 GLU A O 1
ATOM 1331 N N . MET A 1 163 ? -2.831 -3.152 -5.187 1.00 96.19 163 MET A N 1
ATOM 1332 C CA . MET A 1 163 ? -1.897 -2.385 -4.375 1.00 96.19 163 MET A CA 1
ATOM 1333 C C . MET A 1 163 ? -0.525 -2.213 -5.025 1.00 96.19 163 MET A C 1
ATOM 1335 O O . MET A 1 163 ? 0.092 -3.182 -5.467 1.00 96.19 163 MET A O 1
ATOM 1339 N N . LEU A 1 164 ? -0.014 -0.984 -4.984 1.00 96.69 164 LEU A N 1
ATOM 1340 C CA . LEU A 1 164 ? 1.294 -0.611 -5.508 1.00 96.69 164 LEU A CA 1
ATOM 1341 C C . LEU A 1 164 ? 2.031 0.288 -4.513 1.00 96.69 164 LEU A C 1
ATOM 1343 O O . LEU A 1 164 ? 1.512 1.315 -4.076 1.00 96.69 164 LEU A O 1
ATOM 1347 N N . VAL A 1 165 ? 3.263 -0.085 -4.180 1.00 95.25 165 VAL A N 1
ATOM 1348 C CA . VAL A 1 165 ? 4.189 0.693 -3.355 1.00 95.25 165 VAL A CA 1
ATOM 1349 C C . VAL A 1 165 ? 5.437 1.000 -4.177 1.00 95.25 165 VAL A C 1
ATOM 1351 O O . VAL A 1 165 ? 6.138 0.082 -4.593 1.00 95.25 165 VAL A O 1
ATOM 1354 N N . LEU A 1 166 ? 5.730 2.282 -4.394 1.00 94.06 166 LEU A N 1
ATOM 1355 C CA . LEU A 1 166 ? 6.904 2.750 -5.138 1.00 94.06 166 LEU A CA 1
ATOM 1356 C C . LEU A 1 166 ? 7.967 3.288 -4.173 1.00 94.06 166 LEU A C 1
ATOM 1358 O O . LEU A 1 166 ? 7.720 4.273 -3.465 1.00 94.06 166 LEU A O 1
ATOM 1362 N N . ASP A 1 167 ? 9.135 2.636 -4.114 1.00 88.62 167 ASP A N 1
ATOM 1363 C CA . ASP A 1 167 ? 10.087 2.863 -3.024 1.00 88.62 167 ASP A CA 1
ATOM 1364 C C . ASP A 1 167 ? 11.564 2.494 -3.271 1.00 88.62 167 ASP A C 1
ATOM 1366 O O . ASP A 1 167 ? 11.894 1.318 -3.239 1.00 88.62 167 ASP A O 1
ATOM 1370 N N . PRO A 1 168 ? 12.502 3.449 -3.186 1.00 77.50 168 PRO A N 1
ATOM 1371 C CA . PRO A 1 168 ? 12.365 4.805 -3.669 1.00 77.50 168 PRO A CA 1
ATOM 1372 C C . PRO A 1 168 ? 12.358 4.727 -5.187 1.00 77.50 168 PRO A C 1
ATOM 1374 O O . PRO A 1 168 ? 13.052 3.906 -5.770 1.00 77.50 168 PRO A O 1
ATOM 1377 N N . VAL A 1 169 ? 11.569 5.573 -5.819 1.00 81.06 169 VAL A N 1
ATOM 1378 C CA . VAL A 1 169 ? 11.486 5.639 -7.269 1.00 81.06 169 VAL A CA 1
ATOM 1379 C C . VAL A 1 169 ? 11.596 7.116 -7.606 1.00 81.06 169 VAL A C 1
ATOM 1381 O O . VAL A 1 169 ? 10.813 7.925 -7.107 1.00 81.06 169 VAL A O 1
ATOM 1384 N N . HIS A 1 170 ? 12.649 7.476 -8.340 1.00 84.88 170 HIS A N 1
ATOM 1385 C CA . HIS A 1 170 ? 13.020 8.872 -8.528 1.00 84.88 170 HIS A CA 1
ATOM 1386 C C . HIS A 1 170 ? 12.231 9.454 -9.710 1.00 84.88 170 HIS A C 1
ATOM 1388 O O . HIS A 1 170 ? 12.400 8.974 -10.825 1.00 84.88 170 HIS A O 1
ATOM 1394 N N . PRO A 1 171 ? 11.454 10.538 -9.549 1.00 83.25 171 PRO A N 1
ATOM 1395 C CA . PRO A 1 171 ? 10.560 11.028 -10.603 1.00 83.25 171 PRO A CA 1
ATOM 1396 C C . PRO A 1 171 ? 11.252 11.413 -11.920 1.00 83.25 171 PRO A C 1
ATOM 1398 O O . PRO A 1 171 ? 10.640 11.388 -12.979 1.00 83.25 171 PRO A O 1
ATOM 1401 N N . ALA A 1 172 ? 12.532 11.797 -11.859 1.00 83.38 172 ALA A N 1
ATOM 1402 C CA . ALA A 1 1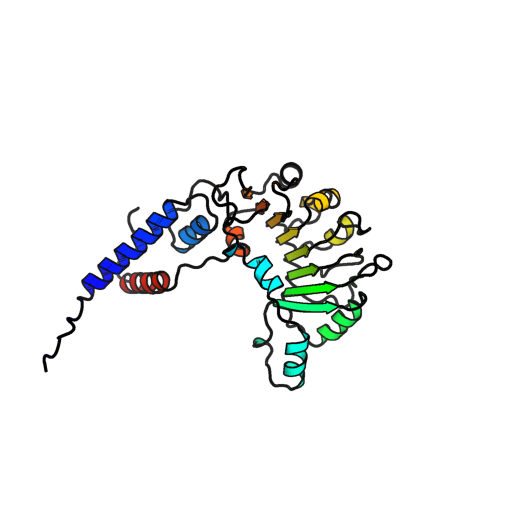72 ? 13.343 12.133 -13.035 1.00 83.38 172 ALA A CA 1
ATOM 1403 C C . ALA A 1 172 ? 14.312 11.009 -13.461 1.00 83.38 172 ALA A C 1
ATOM 1405 O O . ALA A 1 172 ? 15.375 11.288 -14.016 1.00 83.38 172 ALA A O 1
ATOM 1406 N N . ASP A 1 173 ? 13.999 9.753 -13.147 1.00 86.88 173 ASP A N 1
ATOM 1407 C CA . ASP A 1 173 ? 14.747 8.572 -13.604 1.00 86.88 173 ASP A CA 1
ATOM 1408 C C . ASP A 1 173 ? 14.557 8.264 -15.101 1.00 86.88 173 ASP A C 1
ATOM 1410 O O . ASP A 1 173 ? 15.357 7.524 -15.672 1.00 86.88 173 ASP A O 1
ATOM 1414 N N . GLY A 1 174 ? 13.558 8.879 -15.742 1.00 87.62 174 GLY A N 1
ATOM 1415 C CA . GLY A 1 174 ? 13.214 8.688 -17.152 1.00 87.62 174 GLY A CA 1
ATOM 1416 C C . GLY A 1 174 ? 11.988 7.802 -17.381 1.00 87.62 174 GLY A C 1
ATOM 1417 O O . GLY A 1 174 ? 11.652 7.557 -18.536 1.00 87.62 174 GLY A O 1
ATOM 1418 N N . THR A 1 175 ? 11.331 7.342 -16.315 1.00 91.69 175 THR A N 1
ATOM 1419 C CA . THR A 1 175 ? 10.071 6.591 -16.369 1.00 91.69 175 THR A CA 1
ATOM 1420 C C . THR A 1 175 ? 8.907 7.496 -16.782 1.00 91.69 175 THR A C 1
ATOM 1422 O O . THR A 1 175 ? 8.747 8.595 -16.245 1.00 91.69 175 THR A O 1
ATOM 1425 N N . ASP A 1 176 ? 8.053 7.022 -17.694 1.00 92.44 176 ASP A N 1
ATOM 1426 C CA . ASP A 1 176 ? 6.747 7.637 -17.957 1.00 92.44 176 ASP A CA 1
ATOM 1427 C C . ASP A 1 176 ? 5.708 7.076 -16.976 1.00 92.44 176 ASP A C 1
ATOM 1429 O O . ASP A 1 176 ? 5.057 6.063 -17.222 1.00 92.44 176 ASP A O 1
ATOM 1433 N N . TYR A 1 177 ? 5.574 7.718 -15.814 1.00 91.50 177 TYR A N 1
ATOM 1434 C CA . TYR A 1 177 ? 4.630 7.264 -14.790 1.00 91.50 177 TYR A CA 1
ATOM 1435 C C . TYR A 1 177 ? 3.165 7.385 -15.211 1.00 91.50 177 TYR A C 1
ATOM 1437 O O . TYR A 1 177 ? 2.326 6.735 -14.596 1.00 91.50 177 TYR A O 1
ATOM 1445 N N . GLY A 1 178 ? 2.838 8.193 -16.223 1.00 91.12 178 GLY A N 1
ATOM 1446 C CA . GLY A 1 178 ? 1.488 8.220 -16.778 1.00 91.12 178 GLY A CA 1
ATOM 1447 C C . GLY A 1 178 ? 1.172 6.894 -17.462 1.00 91.12 178 GLY A C 1
ATOM 1448 O O . GLY A 1 178 ? 0.194 6.239 -17.107 1.00 91.12 178 GLY A O 1
ATOM 1449 N 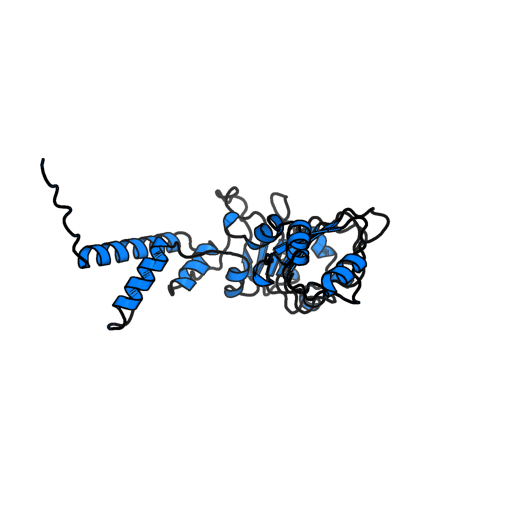N . GLU A 1 179 ? 2.060 6.460 -18.361 1.00 91.31 179 GLU A N 1
ATOM 1450 C CA . GLU A 1 179 ? 1.942 5.183 -19.079 1.00 91.31 179 GLU A CA 1
ATOM 1451 C C . GLU A 1 179 ? 1.897 3.991 -18.110 1.00 91.31 179 GLU A C 1
ATOM 1453 O O . GLU A 1 179 ? 1.001 3.153 -18.199 1.00 91.31 179 GLU A O 1
ATOM 1458 N N . ILE A 1 180 ? 2.788 3.963 -17.110 1.00 92.19 180 ILE A N 1
ATOM 1459 C CA . ILE A 1 180 ? 2.821 2.892 -16.097 1.00 92.19 180 ILE A CA 1
ATOM 1460 C C . ILE A 1 180 ? 1.499 2.785 -15.312 1.00 92.19 180 ILE A C 1
ATOM 1462 O O . ILE A 1 180 ? 1.116 1.690 -14.894 1.00 92.19 180 ILE A O 1
ATOM 1466 N N . MET A 1 181 ? 0.800 3.902 -15.086 1.00 93.56 181 MET A N 1
ATOM 1467 C CA . MET A 1 181 ? -0.428 3.937 -14.283 1.00 93.56 181 MET A CA 1
ATOM 1468 C C . MET A 1 181 ? -1.698 3.666 -15.102 1.00 93.56 181 MET A C 1
ATOM 1470 O O . MET A 1 181 ? -2.671 3.168 -14.537 1.00 93.56 181 MET A O 1
ATOM 1474 N N . GLU A 1 182 ? -1.710 3.944 -16.411 1.00 90.75 182 GLU A N 1
ATOM 1475 C CA . GLU A 1 182 ? -2.902 3.835 -17.274 1.00 90.75 182 GLU A CA 1
ATOM 1476 C C . GLU A 1 182 ? -3.481 2.403 -17.332 1.00 90.75 182 GLU A C 1
ATOM 1478 O O . GLU A 1 182 ? -4.692 2.214 -17.464 1.00 90.75 182 GLU A O 1
ATOM 1483 N N . GLY A 1 183 ? -2.642 1.379 -17.147 1.00 87.31 183 GLY A N 1
ATOM 1484 C CA . GLY A 1 183 ? -3.054 -0.031 -17.118 1.00 87.31 183 GLY A CA 1
ATOM 1485 C C . GLY A 1 183 ? -3.648 -0.524 -15.789 1.00 87.31 183 GLY A C 1
ATOM 1486 O O . GLY A 1 183 ? -4.202 -1.624 -15.729 1.00 87.31 183 GLY A O 1
ATOM 1487 N N . LEU A 1 184 ? -3.572 0.264 -14.714 1.00 95.75 184 LEU A N 1
ATOM 1488 C CA . LEU A 1 184 ? -3.827 -0.186 -13.339 1.00 95.75 184 LEU A CA 1
ATOM 1489 C C . LEU A 1 184 ? -5.253 0.110 -12.850 1.00 95.75 184 LEU A C 1
ATOM 1491 O O . LEU A 1 184 ? -5.478 0.615 -11.752 1.00 95.75 184 LEU A O 1
ATOM 1495 N N . SER A 1 185 ? -6.247 -0.249 -13.660 1.00 94.62 185 SER A N 1
ATOM 1496 C CA . SER A 1 185 ? -7.663 0.065 -13.395 1.00 94.62 185 SER A CA 1
ATOM 1497 C C . SER A 1 185 ? -8.246 -0.527 -12.098 1.00 94.62 185 SER A C 1
ATOM 1499 O O . SER A 1 185 ? -9.251 -0.016 -11.601 1.00 94.62 185 SER A O 1
ATOM 1501 N N . TYR A 1 186 ? -7.630 -1.572 -11.535 1.00 96.62 186 TYR A N 1
ATOM 1502 C CA . TYR A 1 186 ? -8.045 -2.217 -10.279 1.00 96.62 186 TYR A CA 1
ATOM 1503 C C . TYR A 1 186 ? -7.303 -1.699 -9.044 1.00 96.62 186 TYR A C 1
ATOM 1505 O O . TYR A 1 186 ? -7.588 -2.149 -7.933 1.00 96.62 186 TYR A O 1
ATOM 1513 N N . LEU A 1 187 ? -6.373 -0.757 -9.216 1.00 97.50 187 LEU A N 1
ATOM 1514 C CA . LEU A 1 187 ? -5.532 -0.279 -8.132 1.00 97.50 187 LEU A CA 1
ATOM 1515 C C . LEU A 1 187 ? -6.357 0.504 -7.111 1.00 97.50 187 LEU A C 1
ATOM 1517 O O . LEU A 1 187 ? -6.902 1.564 -7.418 1.00 97.50 187 LEU A O 1
ATOM 1521 N N . LYS A 1 188 ? -6.414 -0.017 -5.884 1.00 96.56 188 LYS A N 1
ATOM 1522 C CA . LYS A 1 188 ? -7.110 0.588 -4.743 1.00 96.56 188 LYS A CA 1
ATOM 1523 C C . LYS A 1 188 ? -6.164 1.342 -3.830 1.00 96.56 188 LYS A C 1
ATOM 1525 O O . LYS A 1 188 ? -6.541 2.378 -3.294 1.00 96.56 188 LYS A O 1
ATOM 1530 N N . VAL A 1 189 ? -4.941 0.845 -3.652 1.00 95.88 189 VAL A N 1
ATOM 1531 C CA . VAL A 1 189 ? -3.960 1.423 -2.729 1.00 95.88 189 VAL A CA 1
ATOM 1532 C C . VAL A 1 189 ? -2.687 1.790 -3.478 1.00 95.88 189 VAL A C 1
ATOM 1534 O O . VAL A 1 189 ? -1.979 0.919 -3.980 1.00 95.88 189 VAL A O 1
ATOM 1537 N N . LEU A 1 190 ? -2.363 3.081 -3.496 1.00 95.69 190 LEU A N 1
ATOM 1538 C CA . LEU A 1 190 ? -1.098 3.596 -4.007 1.00 95.69 190 LEU A CA 1
ATOM 1539 C C . LEU A 1 190 ? -0.280 4.188 -2.861 1.00 95.69 190 LEU A C 1
ATOM 1541 O O . LEU A 1 190 ? -0.741 5.067 -2.133 1.00 95.69 190 LEU A O 1
ATOM 1545 N N . VAL A 1 191 ? 0.959 3.735 -2.715 1.00 93.69 191 VAL A N 1
ATOM 1546 C CA . VAL A 1 191 ? 1.926 4.285 -1.767 1.00 93.69 191 VAL A CA 1
ATOM 1547 C C . VAL A 1 191 ? 3.117 4.834 -2.539 1.00 93.69 191 VAL A C 1
ATOM 1549 O O . VAL A 1 191 ? 3.764 4.112 -3.296 1.00 93.69 191 VAL A O 1
ATOM 1552 N N . ILE A 1 192 ? 3.451 6.096 -2.295 1.00 92.38 192 ILE A N 1
ATOM 1553 C CA . ILE A 1 192 ? 4.616 6.765 -2.873 1.00 92.38 192 ILE A CA 1
ATOM 1554 C C . ILE A 1 192 ? 5.512 7.302 -1.763 1.00 92.38 192 ILE A C 1
ATOM 1556 O O . ILE A 1 192 ? 5.032 7.865 -0.777 1.00 92.38 192 ILE A O 1
ATOM 1560 N N . LYS A 1 193 ? 6.828 7.152 -1.916 1.00 87.62 193 LYS A N 1
ATOM 1561 C CA . LYS A 1 193 ? 7.799 7.723 -0.970 1.00 87.62 193 LYS A CA 1
ATOM 1562 C C . LYS A 1 193 ? 8.307 9.114 -1.337 1.00 87.62 193 LYS A C 1
ATOM 1564 O O . LYS A 1 193 ? 8.837 9.811 -0.479 1.00 87.62 193 LYS A O 1
ATOM 1569 N N . GLU A 1 194 ? 8.118 9.543 -2.580 1.00 87.38 194 GLU A N 1
ATOM 1570 C CA . GLU A 1 194 ? 8.526 10.870 -3.044 1.00 87.38 194 GLU A CA 1
ATOM 1571 C C . GLU A 1 194 ? 7.295 11.653 -3.510 1.00 87.38 194 GLU A C 1
ATOM 1573 O O . GLU A 1 194 ? 6.691 11.334 -4.532 1.00 87.38 194 GLU A O 1
ATOM 1578 N N . CYS A 1 195 ? 6.903 12.685 -2.749 1.00 87.31 195 CYS A N 1
ATOM 1579 C CA . CYS A 1 195 ? 5.700 13.485 -3.022 1.00 87.31 195 CYS A CA 1
ATOM 1580 C C . CYS A 1 195 ? 5.783 14.195 -4.399 1.00 87.31 195 CYS A C 1
ATOM 1582 O O . CYS A 1 195 ? 4.759 14.431 -5.041 1.00 87.31 195 CYS A O 1
ATOM 1584 N N . SER A 1 196 ? 6.997 14.461 -4.895 1.00 87.56 196 SER A N 1
ATOM 1585 C CA . SER A 1 196 ? 7.289 14.996 -6.234 1.00 87.56 196 SER A CA 1
ATOM 1586 C C . SER A 1 196 ? 6.860 14.080 -7.385 1.00 87.56 196 SER A C 1
ATOM 1588 O O . SER A 1 196 ? 6.639 14.578 -8.490 1.00 87.56 196 SER A O 1
ATOM 1590 N N . LEU A 1 197 ? 6.688 12.775 -7.146 1.00 89.06 197 LEU A N 1
ATOM 1591 C CA . LEU A 1 197 ? 6.246 11.816 -8.161 1.00 89.06 197 LEU A CA 1
ATOM 1592 C C . LEU A 1 197 ? 4.844 12.136 -8.693 1.00 89.06 197 LEU A C 1
ATOM 1594 O O . LEU A 1 197 ? 4.559 11.934 -9.868 1.00 89.06 197 LEU A O 1
ATOM 1598 N N . LEU A 1 198 ? 3.987 12.724 -7.856 1.00 89.00 198 LEU A N 1
ATOM 1599 C CA . LEU A 1 198 ? 2.628 13.112 -8.237 1.00 89.00 198 LEU A CA 1
ATOM 1600 C C . LEU A 1 198 ? 2.589 14.135 -9.373 1.00 89.00 198 LEU A C 1
ATOM 1602 O O . LEU A 1 198 ? 1.623 14.166 -10.125 1.00 89.00 198 LEU A O 1
ATOM 1606 N N . ALA A 1 199 ? 3.633 14.952 -9.535 1.00 86.75 199 ALA A N 1
ATOM 1607 C CA . ALA A 1 199 ? 3.709 15.904 -10.642 1.00 86.75 199 ALA A CA 1
ATOM 1608 C C . ALA A 1 199 ? 3.830 15.216 -12.016 1.00 86.75 199 ALA A C 1
ATOM 1610 O O . ALA A 1 199 ? 3.572 15.851 -13.037 1.00 86.75 199 ALA A O 1
ATOM 1611 N N . TYR A 1 200 ? 4.210 13.935 -12.034 1.00 88.12 200 TYR A N 1
ATOM 1612 C CA . TYR A 1 200 ? 4.365 13.109 -13.232 1.00 88.12 200 TYR A CA 1
ATOM 1613 C C . TYR A 1 200 ? 3.159 12.192 -13.471 1.00 88.12 200 TYR A C 1
ATOM 1615 O O . TYR A 1 200 ? 3.055 11.587 -14.531 1.00 88.12 200 TYR A O 1
ATOM 1623 N N . ILE A 1 201 ? 2.233 12.116 -12.510 1.00 86.56 201 ILE A N 1
ATOM 1624 C CA . ILE A 1 201 ? 1.012 11.313 -12.581 1.00 86.56 201 ILE A CA 1
ATOM 1625 C C . ILE A 1 201 ? -0.166 12.285 -12.730 1.00 86.56 201 ILE A C 1
ATOM 1627 O O . ILE A 1 201 ? -0.831 12.655 -11.761 1.00 86.56 201 ILE A O 1
ATOM 1631 N N . LEU A 1 202 ? -0.374 12.773 -13.955 1.00 80.19 202 LEU A N 1
ATOM 1632 C CA . LEU A 1 202 ? -1.398 13.777 -14.254 1.00 80.19 202 LEU A CA 1
ATOM 1633 C C . LEU A 1 202 ? -2.799 13.159 -14.231 1.00 80.19 202 LEU A C 1
ATOM 1635 O O . LEU A 1 202 ? -3.037 12.174 -14.909 1.00 80.19 202 LEU A O 1
ATOM 1639 N N . ASP A 1 203 ? -3.740 13.785 -13.521 1.00 85.19 203 ASP A N 1
ATOM 1640 C CA . ASP A 1 203 ? -5.135 13.322 -13.431 1.00 85.19 203 ASP A CA 1
ATOM 1641 C C . ASP A 1 203 ? -5.273 11.897 -12.855 1.00 85.19 203 ASP A C 1
ATOM 1643 O O . ASP A 1 203 ? -5.835 10.979 -13.456 1.00 85.19 203 ASP A O 1
ATOM 1647 N N . LEU A 1 204 ? -4.748 11.727 -11.635 1.00 87.75 204 LEU A N 1
ATOM 1648 C CA . LEU A 1 204 ? -4.854 10.494 -10.845 1.00 87.75 204 LEU A CA 1
ATOM 1649 C C . LEU A 1 204 ? -6.268 9.905 -10.822 1.00 87.75 204 LEU A C 1
ATOM 1651 O O . LEU A 1 204 ? -6.419 8.689 -10.870 1.00 87.75 204 LEU A O 1
ATOM 1655 N N . GLN A 1 205 ? -7.296 10.753 -10.742 1.00 86.75 205 GLN A N 1
ATOM 1656 C CA . GLN A 1 205 ? -8.682 10.303 -10.674 1.00 86.75 205 GLN A CA 1
ATOM 1657 C C . GLN A 1 205 ? -9.133 9.630 -11.975 1.00 86.75 205 GLN A C 1
ATOM 1659 O O . GLN A 1 205 ? -9.859 8.636 -11.923 1.00 86.75 205 GLN A O 1
ATOM 1664 N N . ALA A 1 206 ? -8.729 10.162 -13.131 1.00 89.75 206 ALA A N 1
ATOM 1665 C CA . ALA A 1 206 ? -9.051 9.563 -14.419 1.00 89.75 206 ALA A CA 1
ATOM 1666 C C . ALA A 1 206 ? -8.262 8.270 -14.670 1.00 89.75 206 ALA A C 1
ATOM 1668 O O . ALA A 1 206 ? -8.837 7.306 -15.173 1.00 89.75 206 ALA A O 1
ATOM 1669 N N . MET A 1 207 ? -6.973 8.239 -14.310 1.00 91.25 207 MET A N 1
ATOM 1670 C CA . MET A 1 207 ? -6.109 7.074 -14.551 1.00 91.25 207 MET A CA 1
ATOM 1671 C C . MET A 1 207 ? -6.385 5.914 -13.593 1.00 91.25 207 MET A C 1
ATOM 1673 O O . MET A 1 207 ? -6.353 4.758 -14.001 1.00 91.25 207 MET A O 1
ATOM 1677 N N . LEU A 1 208 ? -6.684 6.209 -12.326 1.00 94.50 208 LEU A N 1
ATOM 1678 C CA . LEU A 1 208 ? -6.887 5.213 -11.274 1.00 94.50 208 LEU A CA 1
ATOM 1679 C C . LEU A 1 208 ? -8.307 5.342 -10.694 1.00 94.50 208 LEU A C 1
ATOM 1681 O O . LEU A 1 208 ? -8.484 5.781 -9.555 1.00 94.50 208 LEU A O 1
ATOM 1685 N N . PRO A 1 209 ? -9.351 4.959 -11.454 1.00 92.69 209 PRO A N 1
ATOM 1686 C CA . PRO A 1 209 ? -10.743 5.164 -11.049 1.00 92.69 209 PRO A CA 1
ATOM 1687 C C . PRO A 1 209 ? -11.148 4.355 -9.809 1.00 92.69 209 PRO A C 1
ATOM 1689 O O . PRO A 1 209 ? -12.129 4.700 -9.149 1.00 92.69 209 PRO A O 1
ATOM 1692 N N . SER A 1 210 ? -10.407 3.289 -9.497 1.00 95.75 210 SER A N 1
ATOM 1693 C CA . SER A 1 210 ? -10.625 2.431 -8.327 1.00 95.75 210 SER A CA 1
ATOM 1694 C C . SER A 1 210 ? -9.810 2.855 -7.104 1.00 95.75 210 SER A C 1
ATOM 1696 O O . SER A 1 210 ? -9.850 2.157 -6.096 1.00 95.75 210 SER A O 1
ATOM 1698 N N . LEU A 1 211 ? -9.064 3.966 -7.171 1.00 95.88 211 LEU A N 1
ATOM 1699 C CA . LEU A 1 211 ? -8.180 4.386 -6.090 1.00 95.88 211 LEU A CA 1
ATOM 1700 C C . LEU A 1 211 ? -8.983 4.765 -4.840 1.00 95.88 211 LEU A C 1
ATOM 1702 O O . LEU A 1 211 ? -9.726 5.748 -4.817 1.00 95.88 211 LEU A O 1
ATOM 1706 N N . GLU A 1 212 ? -8.782 4.003 -3.772 1.00 95.50 212 GLU A N 1
ATOM 1707 C CA . GLU A 1 212 ? -9.427 4.195 -2.477 1.00 95.50 212 GLU A CA 1
ATOM 1708 C C . GLU A 1 212 ? -8.469 4.756 -1.428 1.00 95.50 212 GLU A C 1
ATOM 1710 O O . GLU A 1 212 ? -8.931 5.422 -0.501 1.00 95.50 212 GLU A O 1
ATOM 1715 N N . VAL A 1 213 ? -7.156 4.545 -1.581 1.00 94.81 213 VAL A N 1
ATOM 1716 C CA . VAL A 1 213 ? -6.112 5.065 -0.692 1.00 94.81 213 VAL A CA 1
ATOM 1717 C C . VAL A 1 213 ? -4.907 5.574 -1.475 1.00 94.81 213 VAL A C 1
ATOM 1719 O O . VAL A 1 213 ? -4.319 4.849 -2.274 1.00 94.81 213 VAL A O 1
ATOM 1722 N N . LEU A 1 214 ? -4.465 6.786 -1.141 1.00 94.19 214 LEU A N 1
ATOM 1723 C CA . LEU A 1 214 ? -3.153 7.314 -1.502 1.00 94.19 214 LEU A CA 1
ATOM 1724 C C . LEU A 1 214 ? -2.343 7.601 -0.233 1.00 94.19 214 LEU A C 1
ATOM 1726 O O . LEU A 1 214 ? -2.774 8.361 0.636 1.00 94.19 214 LEU A O 1
ATOM 1730 N N . VAL A 1 215 ? -1.150 7.023 -0.140 1.00 91.88 215 VAL A N 1
ATOM 1731 C CA . VAL A 1 215 ? -0.214 7.231 0.966 1.00 91.88 215 VAL A CA 1
ATOM 1732 C C . VAL A 1 215 ? 1.039 7.923 0.445 1.00 91.88 215 VAL A C 1
ATOM 1734 O O . VAL A 1 215 ? 1.760 7.373 -0.382 1.00 91.88 215 VAL A O 1
ATOM 1737 N N . CYS A 1 216 ? 1.336 9.102 0.980 1.00 90.00 216 CYS A N 1
ATOM 1738 C CA . CYS A 1 216 ? 2.539 9.859 0.657 1.00 90.00 216 CYS A CA 1
ATOM 1739 C C . CYS A 1 216 ? 3.504 9.826 1.846 1.00 90.00 216 CYS A C 1
ATOM 1741 O O . CYS A 1 216 ? 3.255 10.468 2.869 1.00 90.00 216 CYS A O 1
ATOM 1743 N N . GLN A 1 217 ? 4.595 9.074 1.718 1.00 83.44 217 GLN A N 1
ATOM 1744 C CA . GLN A 1 217 ? 5.582 8.820 2.766 1.00 83.44 217 GLN A CA 1
ATOM 1745 C C . GLN A 1 217 ? 6.920 9.510 2.454 1.00 83.44 217 GLN A C 1
ATOM 1747 O O . GLN A 1 217 ? 7.938 8.854 2.247 1.00 83.44 217 GLN A O 1
ATOM 1752 N N . GLU A 1 218 ? 6.923 10.840 2.421 1.00 74.50 218 GLU A N 1
ATOM 1753 C CA . GLU A 1 218 ? 8.151 11.621 2.246 1.00 74.50 218 GLU A CA 1
ATOM 1754 C C . GLU A 1 218 ? 8.919 11.716 3.574 1.00 74.50 218 GLU A C 1
ATOM 1756 O O . GLU A 1 218 ? 8.348 12.001 4.623 1.00 74.50 218 GLU A O 1
ATOM 1761 N N . VAL A 1 219 ? 10.232 11.454 3.546 1.00 63.88 219 VAL A N 1
ATOM 1762 C CA . VAL A 1 219 ? 11.115 11.411 4.739 1.00 63.88 219 VAL A CA 1
ATOM 1763 C C . VAL A 1 219 ? 11.481 12.825 5.242 1.00 63.88 219 VAL A C 1
ATOM 1765 O O . VAL A 1 219 ? 12.403 13.010 6.034 1.00 63.88 219 VAL A O 1
ATOM 1768 N N . ILE A 1 220 ? 10.769 13.851 4.780 1.00 61.75 220 ILE A N 1
ATOM 1769 C CA . ILE A 1 220 ? 10.997 15.257 5.124 1.00 61.75 220 ILE A CA 1
ATOM 1770 C C . ILE A 1 220 ? 9.937 15.682 6.151 1.00 61.75 220 ILE A C 1
ATOM 1772 O O . ILE A 1 220 ? 8.837 15.138 6.171 1.00 61.75 220 ILE A O 1
ATOM 1776 N N . GLU A 1 221 ? 10.264 16.636 7.031 1.00 54.97 221 GLU A N 1
ATOM 1777 C CA . GLU A 1 221 ? 9.416 17.027 8.173 1.00 54.97 221 GLU A CA 1
ATOM 1778 C C . GLU A 1 221 ? 7.985 17.462 7.800 1.00 54.97 221 GLU A C 1
ATOM 1780 O O . GLU A 1 221 ? 7.104 17.422 8.663 1.00 54.97 221 GLU A O 1
ATOM 1785 N N . GLU A 1 222 ? 7.749 17.856 6.544 1.00 64.06 222 GLU A N 1
ATOM 1786 C CA . GLU A 1 222 ? 6.448 18.257 6.007 1.00 64.06 222 GLU A CA 1
ATOM 1787 C C . GLU A 1 222 ? 6.333 17.751 4.555 1.00 64.06 222 GLU A C 1
ATOM 1789 O O . GLU A 1 222 ? 6.993 18.295 3.670 1.00 64.06 222 GLU A O 1
ATOM 1794 N N . CYS A 1 223 ? 5.540 16.698 4.288 1.00 70.38 223 CYS A N 1
ATOM 1795 C CA . CYS A 1 223 ? 5.321 16.266 2.898 1.00 70.38 223 CYS A CA 1
ATOM 1796 C C . CYS A 1 223 ? 4.650 17.393 2.109 1.00 70.38 223 CYS A C 1
ATOM 1798 O O . CYS A 1 223 ? 3.665 17.995 2.542 1.00 70.38 223 CYS A O 1
ATOM 1800 N N . SER A 1 224 ? 5.153 17.642 0.908 1.00 77.06 224 SER A N 1
ATOM 1801 C CA . SER A 1 224 ? 4.713 18.757 0.061 1.00 77.06 224 SER A CA 1
ATOM 1802 C C . SER A 1 224 ? 3.499 18.438 -0.823 1.00 77.06 224 SER A C 1
ATOM 1804 O O . SER A 1 224 ? 2.967 19.324 -1.489 1.00 77.06 224 SER A O 1
ATOM 1806 N N . CYS A 1 225 ? 3.010 17.191 -0.822 1.00 82.38 225 CYS A N 1
ATOM 1807 C CA . CYS A 1 225 ? 1.956 16.756 -1.747 1.00 82.38 225 CYS A CA 1
ATOM 1808 C C . CYS A 1 225 ? 0.573 17.347 -1.470 1.00 82.38 225 CYS A C 1
ATOM 1810 O O . CYS A 1 225 ? -0.322 17.165 -2.288 1.00 82.38 225 CYS A O 1
ATOM 1812 N N . TYR A 1 226 ? 0.353 17.937 -0.293 1.00 83.06 226 TYR A N 1
ATOM 1813 C CA . TYR A 1 226 ? -0.993 18.164 0.228 1.00 83.06 226 TYR A CA 1
ATOM 1814 C C . TYR A 1 226 ? -1.870 18.993 -0.712 1.00 83.06 226 TYR A C 1
ATOM 1816 O O . TYR A 1 226 ? -2.982 18.578 -1.033 1.00 83.06 226 TYR A O 1
ATOM 1824 N N . GLU A 1 227 ? -1.348 20.113 -1.208 1.00 82.62 227 GLU A N 1
ATOM 1825 C CA . GLU A 1 227 ? -2.099 20.998 -2.102 1.00 82.62 227 GLU A CA 1
ATOM 1826 C C . GLU A 1 227 ? -2.378 20.328 -3.454 1.00 82.62 227 GLU A C 1
ATOM 1828 O O . GLU A 1 227 ? -3.470 20.463 -4.003 1.00 82.62 227 GLU A O 1
ATOM 1833 N N . ALA A 1 228 ? -1.413 19.559 -3.968 1.00 84.81 228 ALA A N 1
ATOM 1834 C CA . ALA A 1 228 ? -1.564 18.831 -5.223 1.00 84.81 228 ALA A CA 1
ATOM 1835 C C . ALA A 1 228 ? -2.623 17.726 -5.104 1.00 84.81 228 ALA A C 1
ATOM 1837 O O . ALA A 1 228 ? -3.514 17.628 -5.943 1.00 84.81 228 ALA A O 1
ATOM 1838 N N . VAL A 1 229 ? -2.576 16.923 -4.039 1.00 86.88 229 VAL A N 1
ATOM 1839 C CA . VAL A 1 229 ? -3.556 15.851 -3.825 1.00 86.88 229 VAL A CA 1
ATOM 1840 C C . VAL A 1 229 ? -4.949 16.421 -3.575 1.00 86.88 229 VAL A C 1
ATOM 1842 O O . VAL A 1 229 ? -5.910 15.910 -4.135 1.00 86.88 229 VAL A O 1
ATOM 1845 N N . GLU A 1 230 ? -5.077 17.501 -2.799 1.00 85.44 230 GLU A N 1
ATOM 1846 C CA . GLU A 1 230 ? -6.370 18.166 -2.580 1.00 85.44 230 GLU A CA 1
ATOM 1847 C C . GLU A 1 230 ? -6.981 18.689 -3.891 1.00 85.44 230 GLU A C 1
ATOM 1849 O O . GLU A 1 230 ? -8.202 18.688 -4.041 1.00 85.44 230 GLU A O 1
ATOM 1854 N N . TYR A 1 231 ? -6.148 19.078 -4.860 1.00 86.56 231 TYR A N 1
ATOM 1855 C CA . TYR A 1 231 ? -6.601 19.476 -6.190 1.00 86.56 231 TYR A CA 1
ATOM 1856 C C . TYR A 1 231 ? -7.083 18.291 -7.044 1.00 86.56 231 TYR A C 1
ATOM 1858 O O . TYR A 1 231 ? -8.145 18.386 -7.657 1.00 86.56 231 TYR A O 1
ATOM 1866 N N . PHE A 1 232 ? -6.331 17.185 -7.091 1.00 85.56 232 PHE A N 1
ATOM 1867 C CA . PHE A 1 232 ? -6.655 16.037 -7.955 1.00 85.56 232 PHE A CA 1
ATOM 1868 C C . PHE A 1 232 ? -7.673 15.061 -7.348 1.00 85.56 232 PHE A C 1
ATOM 1870 O O . PHE A 1 232 ? -8.363 14.362 -8.083 1.00 85.56 232 PHE A O 1
ATOM 1877 N N . LEU A 1 233 ? -7.760 14.986 -6.020 1.00 87.81 233 LEU A N 1
ATOM 1878 C CA . LEU A 1 233 ? -8.605 14.044 -5.279 1.00 87.81 233 LEU A CA 1
ATOM 1879 C C . LEU A 1 233 ? -9.436 14.771 -4.199 1.00 87.81 233 LEU A C 1
ATOM 1881 O O . LEU A 1 233 ? -9.401 14.388 -3.025 1.00 87.81 233 LEU A O 1
ATOM 1885 N N . PRO A 1 234 ? -10.214 15.814 -4.560 1.00 86.69 234 PRO A N 1
ATOM 1886 C CA . PRO A 1 234 ? -10.933 16.659 -3.598 1.00 86.69 234 PRO A CA 1
ATOM 1887 C C . PRO A 1 234 ? -12.002 15.909 -2.788 1.00 86.69 234 PRO A C 1
ATOM 1889 O O . PRO A 1 234 ? -12.434 16.379 -1.736 1.00 86.69 234 PRO A O 1
ATOM 1892 N N . GLN A 1 235 ? -12.458 14.756 -3.279 1.00 86.50 235 GLN A N 1
ATOM 1893 C CA . GLN A 1 235 ? -13.441 13.900 -2.620 1.00 86.50 235 GLN A CA 1
ATOM 1894 C C . GLN A 1 235 ? -12.854 13.036 -1.497 1.00 86.50 235 GLN A C 1
ATOM 1896 O O . GLN A 1 235 ? -13.621 12.499 -0.699 1.00 86.50 235 GLN A O 1
ATOM 1901 N N . MET A 1 236 ? -11.530 12.860 -1.438 1.00 90.25 236 MET A N 1
ATOM 1902 C CA . MET A 1 236 ? -10.905 11.983 -0.450 1.00 90.25 236 MET A CA 1
ATOM 1903 C C . MET A 1 236 ? -10.769 12.672 0.911 1.00 90.25 236 MET A C 1
ATOM 1905 O O . MET A 1 236 ? -10.414 13.844 1.036 1.00 90.25 236 MET A O 1
ATOM 1909 N N . MET A 1 237 ? -11.030 11.903 1.961 1.00 87.88 237 MET A N 1
ATOM 1910 C CA . MET A 1 237 ? -10.756 12.264 3.347 1.00 87.88 237 MET A CA 1
ATOM 1911 C C . MET A 1 237 ? -9.245 12.215 3.598 1.00 87.88 237 MET A C 1
ATOM 1913 O O . MET A 1 237 ? -8.521 11.524 2.885 1.00 87.88 237 MET A O 1
ATOM 1917 N N . LYS A 1 238 ? -8.752 12.935 4.613 1.00 86.81 238 LYS A N 1
ATOM 1918 C CA . LYS A 1 238 ? -7.307 13.104 4.824 1.00 86.81 238 LYS A CA 1
ATOM 1919 C C . LYS A 1 238 ? -6.872 12.976 6.278 1.00 86.81 238 LYS A C 1
ATOM 1921 O O . LYS A 1 238 ? -7.483 13.554 7.174 1.00 86.81 238 LYS A O 1
ATOM 1926 N N . MET A 1 239 ? -5.773 12.258 6.486 1.00 85.19 239 MET A N 1
ATOM 1927 C CA . MET A 1 239 ? -4.969 12.261 7.706 1.00 85.19 239 MET A CA 1
ATOM 1928 C C . MET A 1 239 ? -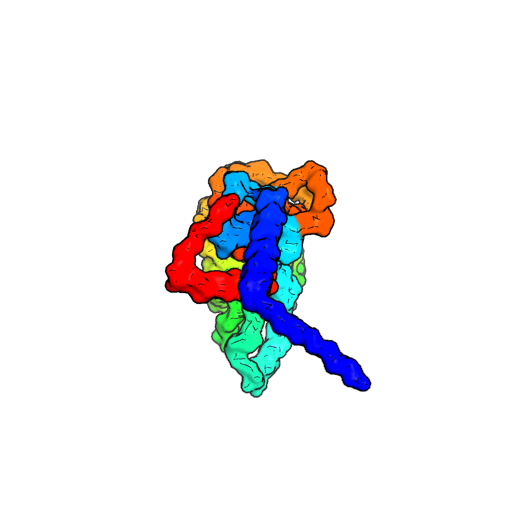3.644 12.947 7.391 1.00 85.19 239 MET A C 1
ATOM 1930 O O . MET A 1 239 ? -2.806 12.410 6.665 1.00 85.19 239 MET A O 1
ATOM 1934 N N . VAL A 1 240 ? -3.487 14.154 7.928 1.00 76.12 240 VAL A N 1
ATOM 1935 C CA . VAL A 1 240 ? -2.325 15.019 7.720 1.00 76.12 240 VAL A CA 1
ATOM 1936 C C . VAL A 1 240 ? -1.698 15.294 9.088 1.00 76.12 240 VAL A C 1
ATOM 1938 O O . VAL A 1 240 ? -2.385 15.839 9.960 1.00 76.12 240 VAL A O 1
ATOM 1941 N N . PRO A 1 241 ? -0.425 14.930 9.320 1.00 70.12 241 PRO A N 1
ATOM 1942 C CA . PRO A 1 241 ? 0.259 15.208 10.567 1.00 70.12 241 PRO A CA 1
ATOM 1943 C C . PRO A 1 241 ? 0.309 16.718 10.799 1.00 70.12 241 PRO A C 1
ATOM 1945 O O . PRO A 1 241 ? 0.864 17.468 10.002 1.00 70.12 241 PRO A O 1
ATOM 1948 N N . SER A 1 242 ? -0.260 17.184 11.912 1.00 59.66 242 SER A N 1
ATOM 1949 C CA . SER A 1 242 ? -0.153 18.596 12.282 1.00 59.66 242 SER A CA 1
ATOM 1950 C C . SER A 1 242 ? 1.306 18.951 12.602 1.00 59.66 242 SER A C 1
ATOM 1952 O O . SER A 1 242 ? 1.941 18.243 13.402 1.00 59.66 242 SER A O 1
ATOM 1954 N N . PRO A 1 243 ? 1.814 20.100 12.118 1.00 55.34 243 PRO A N 1
ATOM 1955 C CA . PRO A 1 243 ? 3.009 20.716 12.676 1.00 55.34 243 PRO A CA 1
ATOM 1956 C C . PRO A 1 243 ? 2.829 20.843 14.197 1.00 55.34 243 PRO A C 1
ATOM 1958 O O . PRO A 1 243 ? 1.803 21.334 14.669 1.00 55.34 243 PRO A O 1
ATOM 1961 N N . GLY A 1 244 ? 3.774 20.320 14.984 1.00 53.00 244 GLY A N 1
ATOM 1962 C CA . GLY A 1 244 ? 3.709 20.358 16.453 1.00 53.00 244 GLY A CA 1
ATOM 1963 C C . GLY A 1 244 ? 3.031 19.177 17.162 1.00 53.00 244 GLY A C 1
ATOM 1964 O O . GLY A 1 244 ? 2.868 19.240 18.382 1.00 53.00 244 GLY A O 1
ATOM 1965 N N . ASN A 1 245 ? 2.668 18.088 16.471 1.00 59.84 245 ASN A N 1
ATOM 1966 C CA . ASN A 1 245 ? 2.182 16.883 17.152 1.00 59.84 245 ASN A CA 1
ATOM 1967 C C . ASN A 1 245 ? 3.239 16.350 18.143 1.00 59.84 245 ASN A C 1
ATOM 1969 O O . ASN A 1 245 ? 4.273 15.840 17.731 1.00 59.84 245 ASN A O 1
ATOM 1973 N N . GLN A 1 246 ? 2.990 16.428 19.456 1.00 60.25 246 GLN A N 1
ATOM 1974 C CA . GLN A 1 246 ? 3.937 15.975 20.494 1.00 60.25 246 GLN A CA 1
ATOM 1975 C C . GLN A 1 246 ? 4.251 14.468 20.418 1.00 60.25 246 GLN A C 1
ATOM 1977 O O . GLN A 1 246 ? 5.190 13.992 21.053 1.00 60.25 246 GLN A O 1
ATOM 1982 N N . LEU A 1 247 ? 3.483 13.715 19.627 1.00 63.34 247 LEU A N 1
ATOM 1983 C CA . LEU A 1 247 ? 3.648 12.289 19.383 1.00 63.34 247 LEU A CA 1
ATOM 1984 C C . LEU A 1 247 ? 4.453 11.973 18.106 1.00 63.34 247 LEU A C 1
ATOM 1986 O O . LEU A 1 247 ? 4.336 10.853 17.610 1.00 63.34 247 LEU A O 1
ATOM 1990 N N . ARG A 1 248 ? 5.268 12.901 17.566 1.00 61.72 248 ARG A N 1
ATOM 1991 C CA . ARG A 1 248 ? 6.026 12.701 16.301 1.00 61.72 248 ARG A CA 1
ATOM 1992 C C . ARG A 1 248 ? 6.732 11.341 16.206 1.00 61.72 248 ARG A C 1
ATOM 1994 O O . ARG A 1 248 ? 6.684 10.708 15.167 1.00 61.72 248 ARG A O 1
ATOM 2001 N N . ASN A 1 249 ? 7.302 10.842 17.303 1.00 63.34 249 ASN A N 1
ATOM 2002 C CA . ASN A 1 249 ? 8.055 9.578 17.301 1.00 63.34 249 ASN A CA 1
ATOM 2003 C C . ASN A 1 249 ? 7.177 8.311 17.315 1.00 63.34 249 ASN A C 1
ATOM 2005 O O . ASN A 1 249 ? 7.705 7.206 17.258 1.00 63.34 249 ASN A O 1
ATOM 2009 N N . ARG A 1 250 ? 5.859 8.446 17.493 1.00 65.94 250 ARG A N 1
ATOM 2010 C CA . ARG A 1 250 ? 4.898 7.330 17.579 1.00 65.94 250 ARG A CA 1
ATOM 2011 C C . ARG A 1 250 ? 3.809 7.396 16.516 1.00 65.94 250 ARG A C 1
ATOM 2013 O O . ARG A 1 250 ? 3.062 6.436 16.356 1.00 65.94 250 ARG A O 1
ATOM 2020 N N . THR A 1 251 ? 3.690 8.534 15.843 1.00 69.88 251 THR A N 1
ATOM 2021 C CA . THR A 1 251 ? 2.687 8.774 14.807 1.00 69.88 251 THR A CA 1
ATOM 2022 C C . THR A 1 251 ? 3.322 8.617 13.445 1.00 69.88 251 THR A C 1
ATOM 2024 O O . THR A 1 251 ? 4.498 8.920 13.257 1.00 69.88 251 THR A O 1
ATOM 2027 N N . TRP A 1 252 ? 2.552 8.071 12.518 1.00 72.56 252 TRP A N 1
ATOM 2028 C CA . TRP A 1 252 ? 2.996 7.892 11.154 1.00 72.56 252 TRP A CA 1
ATOM 2029 C C . TRP A 1 252 ? 3.239 9.259 10.491 1.00 72.56 252 TRP A C 1
ATOM 2031 O O . TRP A 1 252 ? 2.455 10.192 10.667 1.00 72.56 252 TRP A O 1
ATOM 2041 N N . GLY A 1 253 ? 4.377 9.382 9.802 1.00 69.94 253 GLY A N 1
ATOM 2042 C CA . GLY A 1 253 ? 4.988 10.660 9.419 1.00 69.94 253 GLY A CA 1
ATOM 2043 C C . GLY A 1 253 ? 4.715 11.143 7.993 1.00 69.94 253 GLY A C 1
ATOM 2044 O O . GLY A 1 253 ? 5.517 11.910 7.481 1.00 69.94 253 GLY A O 1
ATOM 2045 N N . GLY A 1 254 ? 3.641 10.702 7.340 1.00 80.38 254 GLY A N 1
ATOM 2046 C CA . GLY A 1 254 ? 3.284 11.142 5.985 1.00 80.38 254 GLY A CA 1
ATOM 2047 C C . GLY A 1 254 ? 1.823 11.580 5.872 1.00 80.38 254 GLY A C 1
ATOM 2048 O O . GLY A 1 254 ? 1.145 11.749 6.883 1.00 80.38 254 GLY A O 1
ATOM 2049 N N . HIS A 1 255 ? 1.301 11.695 4.649 1.00 87.75 255 HIS A N 1
ATOM 2050 C CA . HIS A 1 255 ? -0.122 11.959 4.391 1.00 87.75 255 HIS A CA 1
ATOM 2051 C C . HIS A 1 255 ? -0.862 10.702 3.936 1.00 87.75 255 HIS A C 1
ATOM 2053 O O . HIS A 1 255 ? -0.370 9.980 3.072 1.00 87.75 255 HIS A O 1
ATOM 2059 N N . VAL A 1 256 ? -2.050 10.459 4.490 1.00 90.19 256 VAL A N 1
ATOM 2060 C CA . VAL A 1 256 ? -2.967 9.422 3.995 1.00 90.19 256 VAL A CA 1
ATOM 2061 C C . VAL A 1 256 ? -4.231 10.092 3.488 1.00 90.19 256 VAL A C 1
ATOM 2063 O O . VAL A 1 256 ? -4.892 10.813 4.238 1.00 90.19 256 VAL A O 1
ATOM 2066 N N . TYR A 1 257 ? -4.590 9.806 2.246 1.00 92.06 257 TYR A N 1
ATOM 2067 C CA . TYR A 1 257 ? -5.854 10.186 1.633 1.00 92.06 257 TYR A CA 1
ATOM 2068 C C . TYR A 1 257 ? -6.664 8.923 1.397 1.00 92.06 257 TYR A C 1
ATOM 2070 O O . TYR A 1 257 ? -6.114 7.930 0.932 1.00 92.06 257 TYR A O 1
ATOM 2078 N N . TYR A 1 258 ? -7.944 8.936 1.750 1.00 93.38 258 TYR A N 1
ATOM 2079 C CA . TYR A 1 258 ? -8.795 7.750 1.694 1.00 93.38 258 TYR A CA 1
ATOM 2080 C C . TYR A 1 258 ? -10.225 8.106 1.278 1.00 93.38 258 TYR A C 1
ATOM 2082 O O . TYR A 1 258 ? -10.747 9.157 1.648 1.00 93.38 258 TYR A O 1
ATOM 2090 N N . ALA A 1 259 ? -10.873 7.246 0.495 1.00 91.38 259 ALA A N 1
ATOM 2091 C CA . ALA A 1 259 ? -12.197 7.519 -0.065 1.00 91.38 259 ALA A CA 1
ATOM 2092 C C . ALA A 1 259 ? -13.312 7.509 0.995 1.00 91.38 259 ALA A C 1
ATOM 2094 O O . ALA A 1 259 ? -14.245 8.308 0.928 1.00 91.38 259 ALA A O 1
ATOM 2095 N N . ASN A 1 260 ? -13.226 6.610 1.979 1.00 90.00 260 ASN A N 1
ATOM 2096 C CA . ASN A 1 260 ? -14.176 6.502 3.083 1.00 90.00 260 ASN A CA 1
ATOM 2097 C C . ASN A 1 260 ? -13.531 5.814 4.300 1.00 90.00 260 ASN A C 1
ATOM 2099 O O . ASN A 1 260 ? -12.474 5.194 4.196 1.00 90.00 260 ASN A O 1
ATOM 2103 N N . THR A 1 261 ? -14.166 5.912 5.467 1.00 86.38 261 THR A N 1
ATOM 2104 C CA . THR A 1 261 ? -13.602 5.398 6.724 1.00 86.38 261 THR A CA 1
ATOM 2105 C C . THR A 1 261 ? -13.492 3.879 6.809 1.00 86.38 261 THR A C 1
ATOM 2107 O O . THR A 1 261 ? -12.707 3.398 7.622 1.00 86.38 261 THR A O 1
ATOM 2110 N N . ASP A 1 262 ? -14.248 3.123 6.012 1.00 87.31 262 ASP A N 1
ATOM 2111 C CA . ASP A 1 262 ? -14.225 1.656 6.059 1.00 87.31 262 ASP A CA 1
ATOM 2112 C C . ASP A 1 262 ? -12.896 1.121 5.502 1.00 87.31 262 ASP A C 1
ATOM 2114 O O . ASP A 1 262 ? -12.310 0.186 6.057 1.00 87.31 262 ASP A O 1
ATOM 2118 N N . VAL A 1 263 ? -12.348 1.819 4.503 1.00 89.62 263 VAL A N 1
ATOM 2119 C CA . VAL A 1 263 ? -11.048 1.532 3.876 1.00 89.62 263 VAL A CA 1
ATOM 2120 C C . VAL A 1 263 ? -9.879 1.690 4.858 1.00 89.62 263 VAL A C 1
ATOM 2122 O O . VAL A 1 263 ? -8.835 1.063 4.699 1.00 89.62 263 VAL A O 1
ATOM 2125 N N . LEU A 1 264 ? -10.036 2.462 5.943 1.00 87.88 264 LEU A N 1
ATOM 2126 C CA . LEU A 1 264 ? -8.975 2.590 6.952 1.00 87.88 264 LEU A CA 1
ATOM 2127 C C . LEU A 1 264 ? -8.578 1.238 7.551 1.00 87.88 264 LEU A C 1
ATOM 2129 O O . LEU A 1 264 ? -7.421 1.067 7.921 1.00 87.88 264 LEU A O 1
ATOM 2133 N N . SER A 1 265 ? -9.502 0.276 7.620 1.00 86.50 265 SER A N 1
ATOM 2134 C CA . SER A 1 265 ? -9.206 -1.076 8.106 1.00 86.50 265 SER A CA 1
ATOM 2135 C C . SER A 1 265 ? -8.277 -1.881 7.187 1.00 86.50 265 SER A C 1
ATOM 2137 O O . SER A 1 265 ? -7.654 -2.833 7.651 1.00 86.50 265 SER A O 1
ATOM 2139 N N . GLU A 1 266 ? -8.128 -1.483 5.921 1.00 85.19 266 GLU A N 1
ATOM 2140 C CA . GLU A 1 266 ? -7.225 -2.132 4.962 1.00 85.19 266 GLU A CA 1
ATOM 2141 C C . GLU A 1 266 ? -5.764 -1.714 5.164 1.00 85.19 266 GLU A C 1
ATOM 2143 O O . GLU A 1 266 ? -4.839 -2.476 4.884 1.00 85.19 266 GLU A O 1
ATOM 2148 N N . ILE A 1 267 ? -5.551 -0.502 5.682 1.00 87.12 267 ILE A N 1
ATOM 2149 C CA . ILE A 1 267 ? -4.218 0.085 5.866 1.00 87.12 267 ILE A CA 1
ATOM 2150 C C . ILE A 1 267 ? -3.792 0.173 7.334 1.00 87.12 267 ILE A C 1
ATOM 2152 O O . ILE A 1 267 ? -2.597 0.225 7.623 1.00 87.12 267 ILE A O 1
ATOM 2156 N N . CYS A 1 268 ? -4.751 0.179 8.261 1.00 89.94 268 CYS A N 1
ATOM 2157 C CA . CYS A 1 268 ? -4.542 0.245 9.701 1.00 89.94 268 CYS A CA 1
ATOM 2158 C C . CYS A 1 268 ? -4.957 -1.084 10.339 1.00 89.94 268 CYS A C 1
ATOM 2160 O O . CYS A 1 268 ? -6.139 -1.345 10.580 1.00 89.94 268 CYS A O 1
ATOM 2162 N N . ASP A 1 269 ? -3.972 -1.928 10.632 1.00 88.62 269 ASP A N 1
ATOM 2163 C CA . ASP A 1 269 ? -4.196 -3.226 11.260 1.00 88.62 269 ASP A CA 1
ATOM 2164 C C . ASP A 1 269 ? -4.231 -3.054 12.774 1.00 88.62 269 ASP A C 1
ATOM 2166 O O . ASP A 1 269 ? -3.211 -2.929 13.461 1.00 88.62 269 ASP A O 1
ATOM 2170 N N . VAL A 1 270 ? -5.453 -3.012 13.294 1.00 90.06 270 VAL A N 1
ATOM 2171 C CA . VAL A 1 270 ? -5.710 -3.006 14.725 1.00 90.06 270 VAL A CA 1
ATOM 2172 C C . VAL A 1 270 ? -6.741 -4.042 15.105 1.00 90.06 270 VAL A C 1
ATOM 2174 O O . VAL A 1 270 ? -7.796 -4.203 14.486 1.00 90.06 270 VAL A O 1
ATOM 2177 N N . GLN A 1 271 ? -6.438 -4.717 16.207 1.00 88.94 271 GLN A N 1
ATOM 2178 C CA . GLN A 1 271 ? -7.300 -5.727 16.783 1.00 88.94 271 GLN A CA 1
ATOM 2179 C C . GLN A 1 271 ? -7.643 -5.369 18.220 1.00 88.94 271 GLN A C 1
ATOM 2181 O O . GLN A 1 271 ? -6.809 -4.877 18.984 1.00 88.94 271 GLN A O 1
ATOM 2186 N N . ILE A 1 272 ? -8.882 -5.671 18.603 1.00 87.94 272 ILE A N 1
ATOM 2187 C CA . ILE A 1 272 ? -9.277 -5.694 20.009 1.00 87.94 272 ILE A CA 1
ATOM 2188 C C . ILE A 1 272 ? -8.336 -6.664 20.742 1.00 87.94 272 ILE A C 1
ATOM 2190 O O . ILE A 1 272 ? -8.268 -7.829 20.342 1.00 87.94 272 ILE A O 1
ATOM 2194 N N . PRO A 1 273 ? -7.646 -6.233 21.817 1.00 86.81 273 PRO A N 1
ATOM 2195 C CA . PRO A 1 273 ? -6.747 -7.108 22.557 1.00 86.81 273 PRO A CA 1
ATOM 2196 C C . PRO A 1 273 ? -7.453 -8.388 23.013 1.00 86.81 273 PRO A C 1
ATOM 2198 O O . PRO A 1 273 ? -8.590 -8.334 23.489 1.00 86.81 273 PRO A O 1
ATOM 2201 N N . ASP A 1 274 ? -6.761 -9.526 22.931 1.00 83.62 274 ASP A N 1
ATOM 2202 C CA . ASP A 1 274 ? -7.305 -10.856 23.248 1.00 83.62 274 ASP A CA 1
ATOM 2203 C C . ASP A 1 274 ? -8.024 -10.921 24.594 1.00 83.62 274 ASP A C 1
ATOM 2205 O O . ASP A 1 274 ? -9.056 -11.584 24.733 1.00 83.62 274 ASP A O 1
ATOM 2209 N N . GLU A 1 275 ? -7.492 -10.221 25.601 1.00 81.94 275 GLU A N 1
ATOM 2210 C CA . GLU A 1 275 ? -8.109 -10.189 26.921 1.00 81.94 275 GLU A CA 1
ATOM 2211 C C . GLU A 1 275 ? -9.512 -9.573 26.904 1.00 81.94 275 GLU A C 1
ATOM 22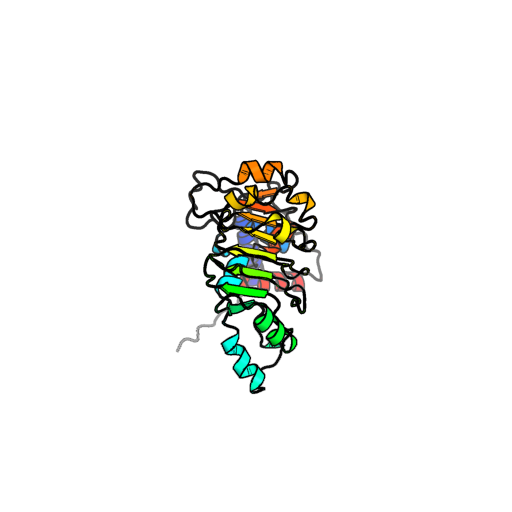13 O O . GLU A 1 275 ? -10.355 -9.988 27.693 1.00 81.94 275 GLU A O 1
ATOM 2218 N N . PHE A 1 276 ? -9.777 -8.618 26.009 1.00 82.75 276 PHE A N 1
ATOM 2219 C CA . PHE A 1 276 ? -11.085 -7.998 25.830 1.00 82.75 276 PHE A CA 1
ATOM 2220 C C . PHE A 1 276 ? -11.939 -8.784 24.843 1.00 82.75 276 PHE A C 1
ATOM 2222 O O . PHE A 1 276 ? -13.127 -8.933 25.105 1.00 82.75 276 PHE A O 1
ATOM 2229 N N . ARG A 1 277 ? -11.352 -9.350 23.778 1.00 82.88 277 ARG A N 1
ATOM 2230 C CA . ARG A 1 277 ? -12.068 -10.186 22.799 1.00 82.88 277 ARG A CA 1
ATOM 2231 C C . ARG A 1 277 ? -12.734 -11.386 23.479 1.00 82.88 277 ARG A C 1
ATOM 2233 O O . ARG A 1 277 ? -13.955 -11.475 23.491 1.00 82.88 277 ARG A O 1
ATOM 2240 N N . ARG A 1 278 ? -11.965 -12.195 24.219 1.00 76.38 278 ARG A N 1
ATOM 2241 C CA . ARG A 1 278 ? -12.501 -13.350 24.974 1.00 76.38 278 ARG A CA 1
ATOM 2242 C C . ARG A 1 278 ? -13.576 -12.942 25.985 1.00 76.38 278 ARG A C 1
ATOM 2244 O O . ARG A 1 278 ? -14.553 -13.655 26.208 1.00 76.38 278 ARG A O 1
ATOM 2251 N N . ARG A 1 279 ? -13.389 -11.783 26.625 1.00 74.06 279 ARG A N 1
ATOM 2252 C CA . ARG A 1 279 ? -14.334 -11.220 27.600 1.00 74.06 279 ARG A CA 1
ATOM 2253 C C . ARG A 1 279 ? -15.639 -10.750 26.946 1.00 74.06 279 ARG A C 1
ATOM 2255 O O . ARG A 1 279 ? -16.692 -10.929 27.551 1.00 74.06 279 ARG A O 1
ATOM 2262 N N . LEU A 1 280 ? -15.576 -10.179 25.744 1.00 75.94 280 LEU A N 1
ATOM 2263 C CA . LEU A 1 280 ? -16.737 -9.774 24.948 1.00 75.94 280 LEU A CA 1
ATOM 2264 C C . LEU A 1 280 ? -17.524 -10.991 24.463 1.00 75.94 280 LEU A C 1
ATOM 2266 O O . LEU A 1 280 ? -18.738 -11.016 24.646 1.00 75.94 280 LEU A O 1
ATOM 2270 N N . ASP A 1 281 ? -16.842 -12.020 23.960 1.00 75.00 281 ASP A N 1
ATOM 2271 C CA . ASP A 1 281 ? -17.480 -13.265 23.512 1.00 75.00 281 ASP A CA 1
ATOM 2272 C C . ASP A 1 281 ? -18.257 -13.925 24.662 1.00 75.00 281 ASP A C 1
ATOM 2274 O O . ASP A 1 281 ? -19.435 -14.245 24.524 1.00 75.00 281 ASP A O 1
ATOM 2278 N N . THR A 1 282 ? -17.657 -13.978 25.859 1.00 68.38 282 THR A N 1
ATOM 2279 C CA . THR A 1 282 ? -18.319 -14.514 27.065 1.00 68.38 282 THR A CA 1
ATOM 2280 C C . THR A 1 282 ? -19.555 -13.691 27.465 1.00 68.38 282 THR A C 1
ATOM 2282 O O . THR A 1 282 ? -20.534 -14.226 27.990 1.00 68.38 282 THR A O 1
ATOM 2285 N N . MET A 1 283 ? -19.532 -12.371 27.245 1.00 67.50 283 MET A N 1
ATOM 2286 C CA . MET A 1 283 ? -20.681 -11.502 27.513 1.00 67.50 283 MET A CA 1
ATOM 2287 C C . MET A 1 283 ? -21.800 -11.696 26.486 1.00 67.50 283 MET A C 1
ATOM 2289 O O . MET A 1 283 ? -22.963 -11.695 26.878 1.00 67.50 283 MET A O 1
ATOM 2293 N N . ILE A 1 284 ? -21.461 -11.895 25.210 1.00 66.81 284 ILE A N 1
ATOM 2294 C CA . ILE A 1 284 ? -22.418 -12.152 24.125 1.00 66.81 284 ILE A CA 1
ATOM 2295 C C . ILE A 1 284 ? -23.085 -13.522 24.310 1.00 66.81 284 ILE A C 1
ATOM 2297 O O . ILE A 1 284 ? -24.310 -13.619 24.235 1.00 66.81 284 ILE A O 1
ATOM 2301 N N . GLU A 1 285 ? -22.313 -14.559 24.637 1.00 61.38 285 GLU A N 1
ATOM 2302 C CA . GLU A 1 285 ? -22.828 -15.903 24.934 1.00 61.38 285 GLU A CA 1
ATOM 2303 C C . GLU A 1 285 ? -23.725 -15.912 26.181 1.00 61.38 285 GLU A C 1
ATOM 2305 O O . GLU A 1 285 ? -24.780 -16.544 26.191 1.00 61.38 285 GLU A O 1
ATOM 2310 N N . GLY A 1 286 ? -23.372 -15.136 27.213 1.00 56.41 286 GLY A N 1
ATOM 2311 C CA . GLY A 1 286 ? -24.204 -14.952 28.405 1.00 56.41 286 GLY A CA 1
ATOM 2312 C C . GLY A 1 286 ? -25.469 -14.107 28.188 1.00 56.41 286 GLY A C 1
ATOM 2313 O O . GLY A 1 286 ? -26.323 -14.068 29.073 1.00 56.41 286 GLY A O 1
ATOM 2314 N N . GLN A 1 287 ? -25.602 -13.427 27.042 1.00 51.75 287 GLN A N 1
ATOM 2315 C CA . GLN A 1 287 ? -26.697 -12.504 26.710 1.00 51.75 287 GLN A CA 1
ATOM 2316 C C . GLN A 1 287 ? -27.606 -12.979 25.570 1.00 51.75 287 GLN A C 1
ATOM 2318 O O . GLN A 1 287 ? -28.531 -12.256 25.205 1.00 51.75 287 GLN A O 1
ATOM 2323 N N . GLN A 1 288 ? -27.477 -14.220 25.087 1.00 45.62 288 GLN A N 1
ATOM 2324 C CA . GLN A 1 288 ? -28.505 -14.835 24.224 1.00 45.62 288 GLN A CA 1
ATOM 2325 C C . GLN A 1 288 ? -29.890 -14.993 24.907 1.00 45.62 288 GLN A C 1
ATOM 2327 O O . GLN A 1 288 ? -30.820 -15.503 24.288 1.00 45.62 288 GLN A O 1
ATOM 2332 N N . GLY A 1 289 ? -30.058 -14.512 26.148 1.00 45.53 289 GLY A N 1
ATOM 2333 C CA . GLY A 1 289 ? -31.348 -14.333 26.822 1.00 45.53 289 GLY A CA 1
ATOM 2334 C C . GLY A 1 289 ? -31.822 -12.884 27.022 1.00 45.53 289 GLY A C 1
ATOM 2335 O O . GLY A 1 289 ? -32.987 -12.712 27.348 1.00 45.53 289 GLY A O 1
ATOM 2336 N N . ASP A 1 290 ? -30.987 -11.852 26.827 1.00 40.44 290 ASP A N 1
ATOM 2337 C CA . ASP A 1 290 ? -31.374 -10.446 27.044 1.00 40.44 290 ASP A CA 1
ATOM 2338 C C . ASP A 1 290 ? -30.554 -9.493 26.155 1.00 40.44 290 ASP A C 1
ATOM 2340 O O . ASP A 1 290 ? -29.329 -9.395 26.258 1.00 40.44 290 ASP A O 1
ATOM 2344 N N . SER A 1 291 ? -31.258 -8.758 25.291 1.00 39.28 291 SER A N 1
ATOM 2345 C CA . SER A 1 291 ? -30.731 -7.834 24.281 1.00 39.28 291 SER A CA 1
ATOM 2346 C C . SER A 1 291 ? -29.675 -6.852 24.813 1.00 39.28 291 SER A C 1
ATOM 2348 O O . SER A 1 291 ? -29.918 -6.092 25.754 1.00 39.28 291 SER A O 1
ATOM 2350 N N . LEU A 1 292 ? -28.519 -6.829 24.146 1.00 44.50 292 LEU A N 1
ATOM 2351 C CA . LEU A 1 292 ? -27.402 -5.904 24.356 1.00 44.50 292 LEU A CA 1
ATOM 2352 C C . LEU A 1 292 ? -27.774 -4.466 23.955 1.00 44.50 292 LEU A C 1
ATOM 2354 O O . LEU A 1 292 ? -27.452 -4.011 22.866 1.00 44.50 292 LEU A O 1
ATOM 2358 N N . ASN A 1 293 ? -28.401 -3.731 24.870 1.00 42.97 293 ASN A N 1
ATOM 2359 C CA . ASN A 1 293 ? -28.289 -2.275 24.922 1.00 42.97 293 ASN A CA 1
ATOM 2360 C C . ASN A 1 293 ? -27.372 -1.937 26.099 1.00 42.97 293 ASN A C 1
ATOM 2362 O O . ASN A 1 293 ? -27.813 -1.842 27.244 1.00 42.97 293 ASN A O 1
ATOM 2366 N N . MET A 1 294 ? -26.069 -1.826 25.833 1.00 49.00 294 MET A N 1
ATOM 2367 C CA . MET A 1 294 ? -25.152 -1.178 26.771 1.00 49.00 294 MET A CA 1
ATOM 2368 C C . MET A 1 294 ? -25.471 0.322 26.732 1.00 49.00 294 MET A C 1
ATOM 2370 O O . MET A 1 294 ? -25.353 0.907 25.658 1.00 49.00 294 MET A O 1
ATOM 2374 N N . PRO A 1 295 ? -25.920 0.940 27.838 1.00 43.16 295 PRO A N 1
ATOM 2375 C CA . PRO A 1 295 ? -26.157 2.377 27.859 1.00 43.16 295 PRO A CA 1
ATOM 2376 C C . PRO A 1 295 ? -24.841 3.130 27.625 1.00 43.16 295 PRO A C 1
ATOM 2378 O O . PRO A 1 295 ? -23.790 2.690 28.104 1.00 43.16 295 PRO A O 1
ATOM 2381 N N . ASP A 1 296 ? -24.940 4.236 26.884 1.00 43.75 296 ASP A N 1
ATOM 2382 C CA . ASP A 1 296 ? -23.836 5.139 26.526 1.00 43.75 296 ASP A CA 1
ATOM 2383 C C . ASP A 1 296 ? -22.964 5.601 27.710 1.00 43.75 296 ASP A C 1
ATOM 2385 O O . ASP A 1 296 ? -23.481 5.778 28.844 1.00 43.75 296 ASP A O 1
#

Organism: Strongyloides papillosus (NCBI:txid174720)

Foldseek 3Di:
DDDDPPPDDDPVVVLVVLVVVLVVVLVVLVVVLQELQSQVVCVVVVHDHRPDYHQFYWPVQQCPVVLQVPAEAVVVVVVCVVVVNDDLVVHDQEHEDEDEAQPVVVVLVVCVVPQSHAAYEYAYEYDLVDANEDEPPSQHQHQHYEYHYDAEHYYEHRLNHQYYACPADDLPRPYQVCVHQQSNQNHAEYEYQALCNVVSNPQCCVRHVNHFKYWYNHPDQAHPNPVVCCVNPVQWDKHGDDDPPPCCVTIRRTMMTGNDSVCSCVRGPDDDPPSSVVSVVVVVVVPPPPDDPPDD

Secondary structure (DSSP, 8-state):
----------HHHHHHHHHHHHHHHHHHHTT-TTBHHHHHHHHHTTPPPPSSPP-B-BGGG-HHHHHHHTPEEHHHHHHHHHTT---GGGS-SEEEEEEGGGBHHHHHHHHTT-TT--EEEEEE---TTS-EEE-STT----SEEEEE-SS-EEE---TT-SEEEE-S--TTSS--HHHHHHT-TT--EEEES-GGGGGGSTTHHHH-TT--EEEE--SSSS-TTHHHHHHH-TTSEEE-PPTT-TTTTTB--SEEEESSGGGHHHH------HHHHHHHHHHHHTTTTS------

Sequence (296 aa):
MALIHRGRRSPLMDVMFVRLSVRRYITDLKKDINSAETFILLGQLRHQQPKNTPSWMRVDSFTLIHKFWLADPYSEFETIMHEGEACEEDIPDYVRFDVDCGDIEKLYEKLLESPFCTNVKLVTYSDRKNPLYFPLLNAPLWKGLLLHNDGPIAGDLPPLLEMLVLDPVHPADGTDYGEIMEGLSYLKVLVIKECSLLAYILDLQAMLPSLEVLVCQEVIEECSCYEAVEYFLPQMMKMVPSPGNQLRNRTWGGHVYYANTDVLSEICDVQIPDEFRRRLDTMIEGQQGDSLNMPD